Protein AF-K1SNC3-F1 (afdb_monomer_lite)

Foldseek 3Di:
DPDPCVVVVVVLVVLVVLLVVLVVVVVVCPDDDPVVVVSLCCLPPPLLVVLVVLLVVLVVVVVVCVVVVPCPLPVLLVSLLVSCSSVVSSLLVLVVVLVPDVVSVVSNQVVLVSCPVSLVSNCVSLVVCCVVPNQALVSLLSVLSSVLSVVCSVCSNVVVSVCNNVSSVVSSVVNVCCCPPPVNPSHNNRVVGVVVVVVVVVVVVVVVVVVVD

Structure (mmCIF, N/CA/C/O backbone):
data_AF-K1SNC3-F1
#
_entry.id   AF-K1SNC3-F1
#
loop_
_atom_site.group_PDB
_atom_site.id
_atom_site.type_symbol
_atom_site.label_atom_id
_atom_site.label_alt_id
_atom_site.label_comp_id
_atom_site.label_asym_id
_atom_site.label_entity_id
_atom_site.label_seq_id
_atom_site.pdbx_PDB_ins_code
_atom_site.Cartn_x
_atom_site.Cartn_y
_atom_site.Cartn_z
_atom_site.occupancy
_atom_site.B_iso_or_equiv
_atom_site.auth_seq_id
_atom_site.auth_comp_id
_atom_site.auth_asym_id
_atom_site.auth_atom_id
_atom_site.pdbx_PDB_model_num
ATOM 1 N N . SER A 1 1 ? 31.098 -4.717 -4.958 1.00 42.50 1 SER A N 1
ATOM 2 C CA . SER A 1 1 ? 31.741 -4.591 -3.635 1.00 42.50 1 SER A CA 1
ATOM 3 C C . SER A 1 1 ? 31.045 -3.488 -2.848 1.00 42.50 1 SER A C 1
ATOM 5 O O . SER A 1 1 ? 31.212 -2.312 -3.155 1.00 42.50 1 SER A O 1
ATOM 7 N N . GLY A 1 2 ? 30.194 -3.884 -1.900 1.00 44.12 2 GLY A N 1
ATOM 8 C CA . GLY A 1 2 ? 29.799 -3.113 -0.712 1.00 44.12 2 GLY A CA 1
ATOM 9 C C . GLY A 1 2 ? 28.756 -1.990 -0.807 1.00 44.12 2 GLY A C 1
ATOM 10 O O . GLY A 1 2 ? 27.969 -1.868 0.123 1.00 44.12 2 GLY A O 1
ATOM 11 N N . LYS A 1 3 ? 28.739 -1.154 -1.854 1.00 42.31 3 LYS A N 1
ATOM 12 C CA . LYS A 1 3 ? 28.100 0.182 -1.754 1.00 42.31 3 LYS A CA 1
ATOM 13 C C . LYS A 1 3 ? 26.636 0.306 -2.205 1.00 42.31 3 LYS A C 1
ATOM 15 O O . LYS A 1 3 ? 25.991 1.277 -1.823 1.00 42.31 3 LYS A O 1
ATOM 20 N N . ASP A 1 4 ? 26.085 -0.658 -2.942 1.00 54.78 4 ASP A N 1
ATOM 21 C CA . ASP A 1 4 ? 24.744 -0.503 -3.544 1.00 54.78 4 ASP A CA 1
ATOM 22 C C . ASP A 1 4 ? 23.587 -1.047 -2.681 1.00 54.78 4 ASP A C 1
ATOM 24 O O . ASP A 1 4 ? 22.424 -0.720 -2.915 1.00 54.78 4 ASP A O 1
ATOM 28 N N . TYR A 1 5 ? 23.889 -1.827 -1.638 1.00 53.00 5 TYR A N 1
ATOM 29 C CA . TYR A 1 5 ? 22.881 -2.464 -0.771 1.00 53.00 5 TYR A CA 1
ATOM 30 C C . TYR A 1 5 ? 22.481 -1.594 0.424 1.00 53.00 5 TYR A C 1
ATOM 32 O O . TYR A 1 5 ? 21.455 -1.819 1.058 1.00 53.00 5 TYR A O 1
ATOM 40 N N . GLU A 1 6 ? 23.287 -0.588 0.746 1.00 56.28 6 GLU A N 1
ATOM 41 C CA . GLU A 1 6 ? 23.115 0.252 1.924 1.00 56.28 6 GLU A CA 1
ATOM 42 C C . GLU A 1 6 ? 21.793 1.049 1.940 1.00 56.28 6 GLU A C 1
ATOM 44 O O . GLU A 1 6 ? 21.110 1.030 2.967 1.00 56.28 6 GLU A O 1
ATOM 49 N N . PRO A 1 7 ? 21.336 1.680 0.838 1.00 54.88 7 PRO A N 1
ATOM 50 C CA . PRO A 1 7 ? 20.030 2.340 0.828 1.00 54.88 7 PRO A CA 1
ATOM 51 C C . PRO A 1 7 ? 18.861 1.347 0.887 1.00 54.88 7 PRO A C 1
ATOM 53 O O . PRO A 1 7 ? 17.841 1.646 1.507 1.00 54.88 7 PRO A O 1
ATOM 56 N N . VAL A 1 8 ? 19.007 0.159 0.290 1.00 52.34 8 VAL A N 1
ATOM 57 C CA . VAL A 1 8 ? 17.974 -0.890 0.311 1.00 52.34 8 VAL A CA 1
ATOM 58 C C . VAL A 1 8 ? 17.832 -1.475 1.714 1.00 52.34 8 VAL A C 1
ATOM 60 O O . VAL A 1 8 ? 16.723 -1.572 2.228 1.00 52.34 8 VAL A O 1
ATOM 63 N N . MET A 1 9 ? 18.950 -1.759 2.378 1.00 48.00 9 MET A N 1
ATOM 64 C CA . MET A 1 9 ? 18.999 -2.254 3.751 1.00 48.00 9 MET A CA 1
ATOM 65 C C . MET A 1 9 ? 18.464 -1.220 4.751 1.00 48.00 9 MET A C 1
ATOM 67 O O . MET A 1 9 ? 17.699 -1.565 5.648 1.00 48.00 9 MET A O 1
ATOM 71 N N . ARG A 1 10 ? 18.782 0.070 4.575 1.00 54.28 10 ARG A N 1
ATOM 72 C CA . ARG A 1 10 ? 18.215 1.159 5.394 1.00 54.28 10 ARG A CA 1
ATOM 73 C C . ARG A 1 10 ? 16.705 1.299 5.197 1.00 54.28 10 ARG A C 1
ATOM 75 O O . ARG A 1 10 ? 15.980 1.480 6.172 1.00 54.28 10 ARG A O 1
ATOM 82 N N . ALA A 1 11 ? 16.222 1.171 3.961 1.00 54.84 11 ALA A N 1
ATOM 83 C CA . ALA A 1 11 ? 14.791 1.162 3.670 1.00 54.84 11 ALA A CA 1
ATOM 84 C C . ALA A 1 11 ? 14.100 -0.066 4.280 1.00 54.84 11 ALA A C 1
ATOM 86 O O . ALA A 1 11 ? 13.023 0.069 4.848 1.00 54.84 11 ALA A O 1
ATOM 87 N N . GLN A 1 12 ? 14.734 -1.239 4.236 1.00 53.69 12 GLN A N 1
ATOM 88 C CA . GLN A 1 12 ? 14.230 -2.448 4.882 1.00 53.69 12 GLN A CA 1
ATOM 89 C C . GLN A 1 12 ? 14.158 -2.287 6.396 1.00 53.69 12 GLN A C 1
ATOM 91 O O . GLN A 1 12 ? 13.107 -2.544 6.959 1.00 53.69 12 GLN A O 1
ATOM 96 N N . ILE A 1 13 ? 15.209 -1.804 7.059 1.00 56.97 13 ILE A N 1
ATOM 97 C CA . ILE A 1 13 ? 15.199 -1.566 8.511 1.00 56.97 13 ILE A CA 1
ATOM 98 C C . ILE A 1 13 ? 14.108 -0.556 8.892 1.00 56.97 13 ILE A C 1
ATOM 100 O O . ILE A 1 13 ? 13.411 -0.757 9.883 1.00 56.97 13 ILE A O 1
ATOM 104 N N . ALA A 1 14 ? 13.901 0.489 8.085 1.00 58.59 14 ALA A N 1
ATOM 105 C CA . ALA A 1 14 ? 12.819 1.447 8.298 1.00 58.59 14 ALA A CA 1
ATOM 106 C C . ALA A 1 14 ? 11.430 0.812 8.105 1.00 58.59 14 ALA A C 1
ATOM 108 O O . ALA A 1 14 ? 10.546 1.030 8.926 1.00 58.59 14 ALA A O 1
ATOM 109 N N . ILE A 1 15 ? 11.243 -0.008 7.066 1.00 56.88 15 ILE A N 1
ATOM 110 C CA . ILE A 1 15 ? 9.993 -0.729 6.788 1.00 56.88 15 ILE A CA 1
ATOM 111 C C . ILE A 1 15 ? 9.714 -1.756 7.892 1.00 56.88 15 ILE A C 1
ATOM 113 O O . ILE A 1 15 ? 8.633 -1.744 8.468 1.00 56.88 15 ILE A O 1
ATOM 117 N N . PHE A 1 16 ? 10.689 -2.592 8.253 1.00 55.50 16 PHE A N 1
ATOM 118 C CA . PHE A 1 16 ? 10.584 -3.554 9.349 1.00 55.50 16 PHE A CA 1
ATOM 119 C C . PHE A 1 16 ? 10.321 -2.860 10.680 1.00 55.50 16 PHE A C 1
ATOM 121 O O . PHE A 1 16 ? 9.438 -3.302 11.399 1.00 55.50 16 PHE A O 1
ATOM 128 N N . GLY A 1 17 ? 11.008 -1.758 10.990 1.00 61.19 17 GLY A N 1
ATOM 129 C CA . GLY A 1 17 ? 10.741 -0.958 12.186 1.00 61.19 17 GLY A CA 1
ATOM 130 C C . GLY A 1 17 ? 9.316 -0.408 12.200 1.00 61.19 17 GLY A C 1
ATOM 131 O O . GLY A 1 17 ? 8.629 -0.486 13.215 1.00 61.19 17 GLY A O 1
ATOM 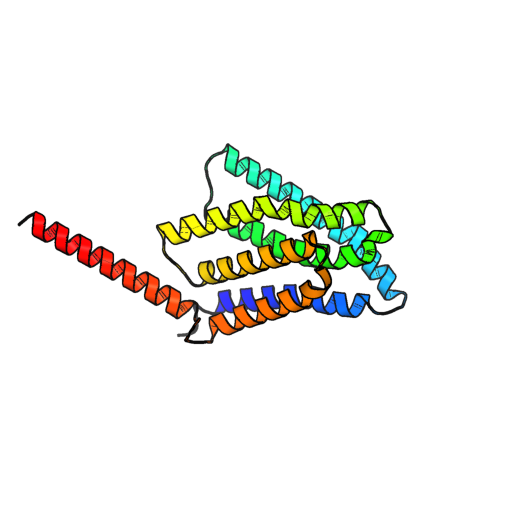132 N N . LEU A 1 18 ? 8.825 0.057 11.053 1.00 60.38 18 LEU A N 1
ATOM 133 C CA . LEU A 1 18 ? 7.476 0.595 10.920 1.00 60.38 18 LEU A CA 1
ATOM 134 C C . LEU A 1 18 ? 6.388 -0.491 10.847 1.00 60.38 18 LEU A C 1
ATOM 136 O O . LEU A 1 18 ? 5.241 -0.191 11.142 1.00 60.38 18 LEU A O 1
ATOM 140 N N . PHE A 1 19 ? 6.727 -1.750 10.545 1.00 55.25 19 PHE A N 1
ATOM 141 C CA . PHE A 1 19 ? 5.844 -2.923 10.671 1.00 55.25 19 PHE A CA 1
ATOM 142 C C . PHE A 1 19 ? 5.918 -3.606 12.045 1.00 55.25 19 PHE A C 1
ATOM 144 O O . PHE A 1 19 ? 4.920 -4.180 12.489 1.00 55.25 19 PHE A O 1
ATOM 151 N N . LEU A 1 20 ? 7.047 -3.497 12.753 1.00 59.09 20 LEU A N 1
ATOM 152 C CA . LEU A 1 20 ? 7.199 -3.983 14.124 1.00 59.09 20 LEU A CA 1
ATOM 153 C C . LEU A 1 20 ? 6.455 -3.091 15.109 1.00 59.09 20 LEU A C 1
ATOM 155 O O . LEU A 1 20 ? 5.769 -3.616 15.972 1.00 59.09 20 LEU A O 1
ATOM 159 N N . VAL A 1 21 ? 6.556 -1.767 14.969 1.00 64.06 21 VAL A N 1
ATOM 160 C CA . VAL A 1 21 ? 5.876 -0.796 15.845 1.00 64.06 21 VAL A CA 1
ATOM 161 C C . VAL A 1 21 ? 4.361 -1.056 15.953 1.00 64.06 21 VAL A C 1
ATOM 163 O O . VAL A 1 21 ? 3.840 -1.068 17.062 1.00 64.06 21 VAL A O 1
ATOM 166 N N . PRO A 1 22 ? 3.629 -1.340 14.864 1.00 57.34 22 PRO A N 1
ATOM 167 C CA . PRO A 1 22 ? 2.226 -1.715 14.920 1.00 57.34 22 PRO A CA 1
ATOM 168 C C . PRO A 1 22 ? 1.989 -3.047 15.611 1.00 57.34 22 PRO A C 1
ATOM 170 O O . PRO A 1 22 ? 1.065 -3.151 16.409 1.00 57.34 22 PRO A O 1
ATOM 173 N N . ALA A 1 23 ? 2.817 -4.053 15.325 1.00 58.31 23 ALA A N 1
ATOM 174 C CA . ALA A 1 23 ? 2.691 -5.378 15.919 1.00 58.31 23 ALA A CA 1
ATOM 175 C C . ALA A 1 23 ? 2.983 -5.357 17.432 1.00 58.31 23 ALA A C 1
ATOM 177 O O . ALA A 1 23 ? 2.271 -5.995 18.208 1.00 58.31 23 ALA A O 1
ATOM 178 N N . THR A 1 24 ? 3.981 -4.584 17.868 1.00 60.91 24 THR A N 1
ATOM 179 C CA . THR A 1 24 ? 4.316 -4.399 19.284 1.00 60.91 24 THR A CA 1
ATOM 180 C C . THR A 1 24 ? 3.272 -3.544 19.988 1.00 60.91 24 THR A C 1
ATOM 182 O O . THR A 1 24 ? 2.825 -3.916 21.069 1.00 60.91 24 THR A O 1
ATOM 185 N N . LEU A 1 25 ? 2.791 -2.464 19.370 1.00 59.62 25 LEU A N 1
ATOM 186 C CA . LEU A 1 25 ? 1.700 -1.666 19.932 1.00 59.62 25 LEU A CA 1
ATOM 187 C C . LEU A 1 25 ? 0.407 -2.480 20.053 1.00 59.62 25 LEU A C 1
ATOM 189 O O . LEU A 1 25 ? -0.221 -2.415 21.101 1.00 59.62 25 LEU A O 1
ATOM 193 N N . LEU A 1 26 ? 0.064 -3.321 19.070 1.00 59.84 26 LEU A N 1
ATOM 194 C CA . LEU A 1 26 ? -1.068 -4.260 19.154 1.00 59.84 26 LEU A CA 1
ATOM 195 C C . LEU A 1 26 ? -0.927 -5.268 20.304 1.00 59.84 26 LEU A C 1
ATOM 197 O O . LEU A 1 26 ? -1.922 -5.676 20.901 1.00 59.84 26 LEU A O 1
ATOM 201 N N . SER A 1 27 ? 0.301 -5.682 20.629 1.00 60.06 27 SER A N 1
ATOM 202 C CA . SER A 1 27 ? 0.547 -6.536 21.797 1.00 60.06 27 SER A CA 1
ATOM 203 C C . SER A 1 27 ? 0.354 -5.783 23.121 1.00 60.06 27 SER A C 1
ATOM 205 O O . SER A 1 27 ? -0.152 -6.359 24.080 1.00 60.06 27 SER A O 1
ATOM 207 N N . ILE A 1 28 ? 0.681 -4.485 23.154 1.00 59.00 28 ILE A N 1
ATOM 208 C CA . ILE A 1 28 ? 0.563 -3.618 24.336 1.00 59.00 28 ILE A CA 1
ATOM 209 C C . ILE A 1 28 ? -0.886 -3.163 24.553 1.00 59.00 28 ILE A C 1
ATOM 211 O O . ILE A 1 28 ? -1.337 -3.097 25.694 1.00 59.00 28 ILE A O 1
ATOM 215 N N . THR A 1 29 ? -1.659 -2.907 23.493 1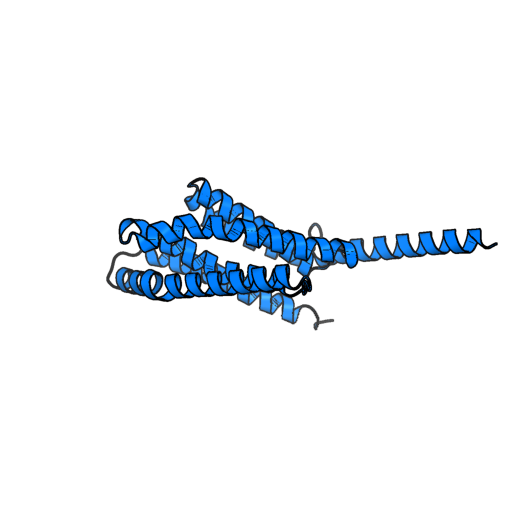.00 57.38 29 THR A N 1
ATOM 216 C CA . THR A 1 29 ? -3.082 -2.532 23.608 1.00 57.38 29 THR A CA 1
ATOM 217 C C . THR A 1 29 ? -3.948 -3.623 24.246 1.00 57.38 29 THR A C 1
ATOM 219 O O . THR A 1 29 ? -5.037 -3.320 24.720 1.00 57.38 29 THR A O 1
ATOM 222 N N . ASN A 1 30 ? -3.461 -4.868 24.314 1.00 57.91 30 ASN A N 1
ATOM 223 C CA . ASN A 1 30 ? -4.106 -5.982 25.021 1.00 57.91 30 ASN A CA 1
ATOM 224 C C . ASN A 1 30 ? -3.815 -6.019 26.537 1.00 57.91 30 ASN A C 1
ATOM 226 O O . ASN A 1 30 ? -4.177 -6.990 27.198 1.00 57.91 30 ASN A O 1
ATOM 230 N N . THR A 1 31 ? -3.159 -5.000 27.104 1.00 57.19 31 THR A N 1
ATOM 231 C CA . THR A 1 31 ? -2.913 -4.898 28.554 1.00 57.19 31 THR A CA 1
ATOM 232 C C . THR A 1 31 ? -3.963 -4.015 29.241 1.00 57.19 31 THR A C 1
ATOM 234 O O . THR A 1 31 ? -4.280 -2.919 28.777 1.00 57.19 31 THR A O 1
ATOM 237 N N . GLU A 1 32 ? -4.537 -4.493 30.349 1.00 51.94 32 GLU A N 1
ATOM 238 C CA . GLU A 1 32 ? -5.534 -3.753 31.136 1.00 51.94 32 GLU A CA 1
ATOM 239 C C . GLU A 1 32 ? -4.843 -2.736 32.070 1.00 51.94 32 GLU A C 1
ATOM 241 O O . GLU A 1 32 ? -3.955 -3.102 32.838 1.00 51.94 32 GLU A O 1
ATOM 246 N N . GLY A 1 33 ? -5.221 -1.447 32.013 1.00 63.66 33 GLY A N 1
ATOM 247 C CA . GLY A 1 33 ? -4.674 -0.401 32.896 1.00 63.66 33 GLY A CA 1
ATOM 248 C C . GLY A 1 33 ? -4.739 1.032 32.339 1.00 63.66 33 GLY A C 1
ATOM 249 O O . GLY A 1 33 ? -5.274 1.274 31.256 1.00 63.66 33 GLY A O 1
ATOM 250 N N . GLU A 1 34 ? -4.171 2.006 33.064 1.00 60.78 34 GLU A N 1
ATOM 251 C CA . GLU A 1 34 ? -4.121 3.432 32.664 1.00 60.78 34 GLU A CA 1
ATOM 252 C C . GLU A 1 34 ? -3.367 3.674 31.345 1.00 60.78 34 GLU A C 1
ATOM 254 O O . GLU A 1 34 ? -3.732 4.563 30.572 1.00 60.78 34 GLU A O 1
ATOM 259 N N . SER A 1 35 ? -2.372 2.835 31.041 1.00 62.16 35 SER A N 1
ATOM 260 C CA . SER A 1 35 ? -1.619 2.875 29.780 1.00 62.16 35 SER A CA 1
ATOM 261 C C . SER A 1 35 ? -2.524 2.691 28.552 1.00 62.16 35 SER A C 1
ATOM 263 O O . SER A 1 35 ? -2.352 3.379 27.545 1.00 62.16 35 SER A O 1
ATOM 265 N N . SER A 1 36 ? -3.559 1.850 28.661 1.00 71.94 36 SER A N 1
ATOM 266 C CA . SER A 1 36 ? -4.511 1.589 27.575 1.00 71.94 36 SER A CA 1
ATOM 267 C C . SER A 1 36 ? -5.331 2.834 27.209 1.00 71.94 36 SER A C 1
ATOM 269 O O . SER A 1 36 ? -5.500 3.136 26.027 1.00 71.94 36 SER A O 1
ATOM 271 N N . LYS A 1 37 ? -5.744 3.635 28.204 1.00 78.31 37 LYS A N 1
ATOM 272 C CA . LYS A 1 37 ? -6.473 4.897 27.971 1.00 78.31 37 LYS A CA 1
ATOM 273 C C . LYS A 1 37 ? -5.600 5.959 27.304 1.00 78.31 37 LYS A C 1
ATOM 275 O O . LYS A 1 37 ? -6.071 6.671 26.422 1.00 78.31 37 LYS A O 1
ATOM 280 N N . PHE A 1 38 ? -4.333 6.080 27.706 1.00 80.44 38 PHE A N 1
ATOM 281 C CA . PHE A 1 38 ? -3.409 7.022 27.067 1.00 80.44 38 PHE A CA 1
ATOM 282 C C . PHE A 1 38 ? -3.188 6.668 25.590 1.00 80.44 38 PHE A C 1
ATOM 284 O O . PHE A 1 38 ? -3.310 7.530 24.718 1.00 80.44 38 PHE A O 1
ATOM 291 N N . ILE A 1 39 ? -2.928 5.389 25.305 1.00 79.19 39 ILE A N 1
ATOM 292 C CA . ILE A 1 39 ? -2.734 4.883 23.941 1.00 79.19 39 ILE A CA 1
ATOM 293 C C . ILE A 1 39 ? -3.996 5.103 23.093 1.00 79.19 39 ILE A C 1
ATOM 295 O O . ILE A 1 39 ? -3.898 5.600 21.970 1.00 79.19 39 ILE A O 1
ATOM 299 N N . GLU A 1 40 ? -5.180 4.826 23.645 1.00 81.38 40 GLU A N 1
ATOM 300 C CA . GLU A 1 40 ? -6.466 5.089 22.991 1.00 81.38 40 GLU A CA 1
ATOM 301 C C . GLU A 1 40 ? -6.610 6.559 22.573 1.00 81.38 40 GLU A C 1
ATOM 303 O O . GLU A 1 40 ? -6.985 6.843 21.428 1.00 81.38 40 GLU A O 1
ATOM 308 N N . VAL A 1 41 ? -6.300 7.494 23.479 1.00 85.25 41 VAL A N 1
ATOM 309 C CA . VAL A 1 41 ? -6.412 8.934 23.212 1.00 85.25 41 VAL A CA 1
ATOM 310 C C . VAL A 1 41 ? -5.466 9.350 22.090 1.00 85.25 41 VAL A C 1
ATOM 312 O O . VAL A 1 41 ? -5.887 10.023 21.148 1.00 85.25 41 VAL A O 1
ATOM 315 N N . VAL A 1 42 ? -4.207 8.913 22.143 1.00 85.81 42 VAL A N 1
ATOM 316 C CA . VAL A 1 42 ? -3.214 9.220 21.103 1.00 85.81 42 VAL A CA 1
ATOM 317 C C . VAL A 1 42 ? -3.661 8.674 19.745 1.00 85.81 42 VAL A C 1
ATOM 319 O O . VAL A 1 42 ? -3.634 9.392 18.744 1.00 85.81 42 VAL A O 1
ATOM 322 N N . ILE A 1 43 ? -4.128 7.427 19.693 1.00 84.38 43 ILE A N 1
ATOM 323 C CA . ILE A 1 43 ? -4.571 6.801 18.444 1.00 84.38 43 ILE A CA 1
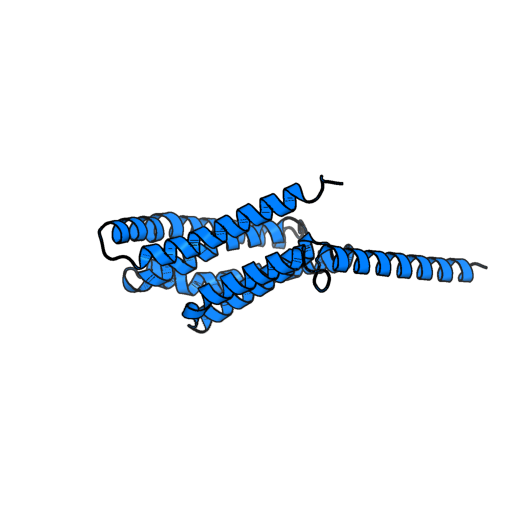ATOM 324 C C . ILE A 1 43 ? -5.793 7.529 17.872 1.00 84.38 43 ILE A C 1
ATOM 326 O O . ILE A 1 43 ? -5.792 7.908 16.699 1.00 84.38 43 ILE A O 1
ATOM 330 N N . SER A 1 44 ? -6.822 7.753 18.690 1.00 85.56 44 SER A N 1
ATOM 331 C CA . SER A 1 44 ? -8.124 8.242 18.223 1.00 85.56 44 SER A CA 1
ATOM 332 C C . SER A 1 44 ? -8.145 9.745 17.944 1.00 85.56 44 SER A C 1
ATOM 334 O O . SER A 1 44 ? -8.829 10.177 17.016 1.00 85.56 44 SER A O 1
ATOM 336 N N . PHE A 1 45 ? -7.402 10.543 18.718 1.00 87.56 45 PHE A N 1
ATOM 337 C CA . PHE A 1 45 ? -7.445 12.009 18.639 1.00 87.56 45 PHE A CA 1
ATOM 338 C C . PHE A 1 45 ? -6.209 12.645 18.005 1.00 87.56 45 PHE A C 1
ATOM 340 O O . PHE A 1 45 ? -6.276 13.813 17.630 1.00 87.56 45 PHE A O 1
ATOM 347 N N . VAL A 1 46 ? -5.104 11.911 17.842 1.00 89.00 46 VAL A N 1
ATOM 348 C CA . VAL A 1 46 ? -3.889 12.439 17.199 1.00 89.00 46 VAL A CA 1
ATOM 349 C C . VAL A 1 46 ? -3.602 11.700 15.898 1.00 89.00 46 VAL A C 1
ATOM 351 O O . VAL A 1 46 ? -3.623 12.306 14.826 1.00 89.00 46 VAL A O 1
ATOM 354 N N . LEU A 1 47 ? -3.376 10.386 15.960 1.00 89.12 47 LEU A N 1
ATOM 355 C CA . LEU A 1 47 ? -2.925 9.621 14.793 1.00 89.12 47 LEU A CA 1
ATOM 356 C C . LEU A 1 47 ? -4.006 9.492 13.719 1.00 89.12 47 LEU A C 1
ATOM 358 O O . LEU A 1 47 ? -3.720 9.677 12.535 1.00 89.12 47 LEU A O 1
ATOM 362 N N . LEU A 1 48 ? -5.245 9.198 14.118 1.00 89.81 48 LEU A N 1
ATOM 363 C CA . LEU A 1 48 ? -6.376 9.066 13.203 1.00 89.81 48 LEU A CA 1
ATOM 364 C C . LEU A 1 48 ? -6.623 10.360 12.401 1.00 89.81 48 LEU A C 1
ATOM 366 O O . LEU A 1 48 ? -6.571 10.288 11.169 1.00 89.81 48 LEU A O 1
ATOM 370 N N . PRO A 1 49 ? -6.848 11.542 13.016 1.00 91.25 49 PRO A N 1
ATOM 371 C CA . PRO A 1 49 ? -7.096 12.764 12.251 1.00 91.25 49 PRO A CA 1
ATOM 372 C C . PRO A 1 49 ? -5.895 13.181 11.396 1.00 91.25 49 PRO A C 1
ATOM 374 O O . PRO A 1 49 ? -6.092 13.621 10.263 1.00 91.25 49 PRO A O 1
ATOM 377 N N . LEU A 1 50 ? -4.660 12.978 11.873 1.00 92.31 50 LEU A N 1
ATOM 378 C CA . LEU A 1 50 ? -3.455 13.241 11.081 1.00 92.31 50 LEU A CA 1
ATOM 379 C C . LEU A 1 50 ? -3.405 12.357 9.825 1.00 92.3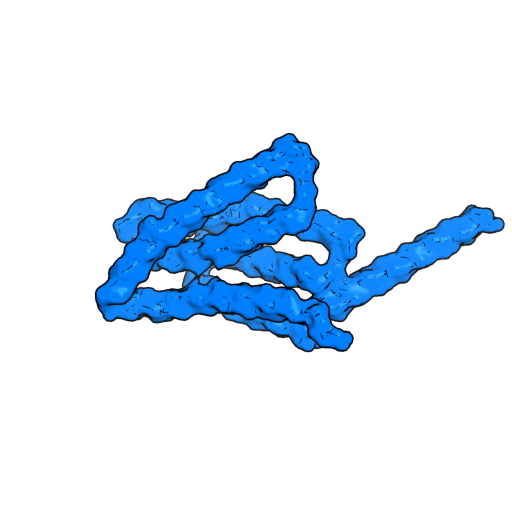1 50 LEU A C 1
ATOM 381 O O . LEU A 1 50 ? -3.141 12.839 8.724 1.00 92.31 50 LEU A O 1
ATOM 385 N N . THR A 1 51 ? -3.718 11.069 9.978 1.00 92.50 51 THR A N 1
ATOM 386 C CA . THR A 1 51 ? -3.765 10.103 8.872 1.00 92.50 51 THR A CA 1
ATOM 387 C C . THR A 1 51 ? -4.887 10.433 7.889 1.00 92.50 51 THR A C 1
ATOM 389 O O . THR A 1 51 ? -4.686 10.371 6.673 1.00 92.50 51 THR A O 1
ATOM 392 N N . ALA A 1 52 ? -6.063 10.823 8.389 1.00 94.12 52 ALA A N 1
ATOM 393 C CA . ALA A 1 52 ? -7.177 11.269 7.556 1.00 94.12 52 ALA A CA 1
ATOM 394 C C . ALA A 1 52 ? -6.782 12.496 6.719 1.00 94.12 52 ALA A C 1
ATOM 396 O O . ALA A 1 52 ? -6.978 12.503 5.504 1.00 94.12 52 ALA A O 1
ATOM 397 N N . LEU A 1 53 ? -6.156 13.496 7.347 1.00 96.25 53 LEU A N 1
ATOM 398 C CA . LEU A 1 53 ? -5.685 14.701 6.670 1.00 96.25 53 LEU A CA 1
ATOM 399 C C . LEU A 1 53 ? -4.619 14.382 5.612 1.00 96.25 53 LEU A C 1
ATOM 401 O O . LEU A 1 53 ? -4.727 14.848 4.479 1.00 96.25 53 LEU A O 1
ATOM 405 N N . ALA A 1 54 ? -3.632 13.544 5.942 1.00 94.69 54 ALA A N 1
ATOM 406 C CA . ALA A 1 54 ? -2.609 13.100 4.994 1.00 94.69 54 ALA A CA 1
ATOM 407 C C . ALA A 1 54 ? -3.226 12.386 3.779 1.00 94.69 54 ALA A C 1
ATOM 409 O O . ALA A 1 54 ? -2.842 12.650 2.637 1.00 94.69 54 ALA A O 1
ATOM 410 N N . THR A 1 55 ? -4.233 11.540 4.014 1.00 95.38 55 THR A N 1
ATOM 411 C CA . THR A 1 55 ? -4.975 10.848 2.952 1.00 95.38 55 THR A CA 1
ATOM 412 C C . THR A 1 55 ? -5.688 11.849 2.041 1.00 95.38 55 THR A C 1
ATOM 414 O O . THR A 1 55 ? -5.553 11.767 0.821 1.00 95.38 55 THR A O 1
ATOM 417 N N . ILE A 1 56 ? -6.381 12.842 2.610 1.00 96.38 56 ILE A N 1
ATOM 418 C CA . ILE A 1 56 ? -7.066 13.901 1.848 1.00 96.38 56 ILE A CA 1
ATOM 419 C C . ILE A 1 56 ? -6.074 14.691 0.984 1.00 96.38 56 ILE A C 1
ATOM 421 O O . ILE A 1 56 ? -6.316 14.885 -0.208 1.00 96.38 56 ILE A O 1
ATOM 425 N N . ILE A 1 57 ? -4.941 15.111 1.553 1.00 95.69 57 ILE A N 1
ATOM 426 C CA . ILE A 1 57 ? -3.899 15.856 0.828 1.00 95.69 57 ILE A CA 1
ATOM 427 C C . ILE A 1 57 ? -3.384 15.043 -0.364 1.00 95.69 57 ILE A C 1
ATOM 429 O O . ILE A 1 57 ? -3.239 15.574 -1.468 1.00 95.69 57 ILE A O 1
ATOM 433 N N . ILE A 1 58 ? -3.141 13.746 -0.169 1.00 94.12 58 ILE A N 1
ATOM 434 C CA . ILE A 1 58 ? -2.658 12.870 -1.238 1.00 94.12 58 ILE A CA 1
ATOM 435 C C . ILE A 1 58 ? -3.713 12.685 -2.321 1.00 94.12 58 ILE A C 1
ATOM 437 O O . ILE A 1 58 ? -3.372 12.732 -3.500 1.00 94.12 58 ILE A O 1
ATOM 441 N N . TYR A 1 59 ? -4.988 12.570 -1.961 1.00 94.56 59 TYR A N 1
ATOM 442 C CA . TYR A 1 59 ? -6.074 12.546 -2.937 1.00 94.56 59 TYR A CA 1
ATOM 443 C C . TYR A 1 59 ? -6.135 13.822 -3.781 1.00 94.56 59 TYR A C 1
ATOM 445 O O . TYR A 1 59 ? -6.214 13.737 -5.007 1.00 94.56 59 TYR A O 1
ATOM 453 N N . ILE A 1 60 ? -6.033 14.999 -3.156 1.00 94.12 60 ILE A N 1
ATOM 454 C CA . ILE A 1 60 ? -5.976 16.285 -3.870 1.00 94.12 60 ILE A CA 1
ATOM 455 C C . ILE A 1 60 ? -4.783 16.300 -4.836 1.00 94.12 60 ILE A C 1
ATOM 457 O O . ILE A 1 60 ? -4.916 16.688 -5.998 1.00 94.12 60 ILE A O 1
ATOM 461 N N . TYR A 1 61 ? -3.620 15.835 -4.380 1.00 90.19 61 TYR A N 1
ATOM 462 C CA . TYR A 1 61 ? -2.420 15.753 -5.205 1.00 90.19 61 TYR A CA 1
ATOM 463 C C . TYR A 1 61 ? -2.574 14.769 -6.382 1.00 90.19 61 TYR A C 1
ATOM 465 O O . TYR A 1 61 ? -2.178 15.094 -7.503 1.00 90.19 61 TYR A O 1
ATOM 473 N N . MET A 1 62 ? -3.201 13.607 -6.171 1.00 88.31 62 MET A N 1
ATOM 474 C CA . MET A 1 62 ? -3.484 12.633 -7.233 1.00 88.31 62 MET A CA 1
ATOM 475 C C . MET A 1 62 ? -4.444 13.200 -8.279 1.00 88.31 62 MET A C 1
ATOM 477 O O . MET A 1 62 ? -4.170 13.108 -9.475 1.00 88.31 62 MET A O 1
ATOM 481 N N . LEU A 1 63 ? -5.525 13.855 -7.850 1.00 89.06 63 LEU A N 1
ATOM 482 C CA . LEU A 1 63 ? -6.462 14.520 -8.758 1.00 89.06 63 LEU A CA 1
ATOM 483 C C . LEU A 1 63 ? -5.769 15.614 -9.578 1.00 89.06 63 LEU A C 1
ATOM 485 O O . LEU A 1 63 ? -5.978 15.701 -10.788 1.00 89.06 63 LEU A O 1
ATOM 489 N N . LYS A 1 64 ? -4.885 16.400 -8.951 1.00 87.31 64 LYS A N 1
ATOM 490 C CA . LYS A 1 64 ? -4.077 17.413 -9.642 1.00 87.31 64 LYS A CA 1
ATOM 491 C C . LYS A 1 64 ? -3.189 16.796 -10.728 1.00 87.31 64 LYS A C 1
ATOM 493 O O . LYS A 1 64 ? -3.121 17.340 -11.827 1.00 87.31 64 LYS A O 1
ATOM 498 N N . ILE A 1 65 ? -2.530 15.667 -10.455 1.00 82.69 65 ILE A N 1
ATOM 499 C CA . ILE A 1 65 ? -1.710 14.957 -11.453 1.00 82.69 65 ILE A CA 1
ATOM 500 C C . ILE A 1 65 ? -2.561 14.478 -12.631 1.00 82.69 65 ILE A C 1
ATOM 502 O O . ILE A 1 65 ? -2.172 14.664 -13.785 1.00 82.69 65 ILE A O 1
ATOM 506 N N . LEU A 1 66 ? -3.721 13.881 -12.351 1.00 81.69 66 LEU A N 1
ATOM 507 C CA . LEU A 1 66 ? -4.626 13.393 -13.392 1.00 81.69 66 LEU A CA 1
ATOM 508 C C . LEU A 1 66 ? -5.143 14.542 -14.271 1.00 81.69 66 LEU A C 1
ATOM 510 O O . LEU A 1 66 ? -5.180 14.404 -15.493 1.00 81.69 66 LEU A O 1
ATOM 514 N N . ALA A 1 67 ? -5.462 15.692 -13.671 1.00 83.88 67 ALA A N 1
ATOM 515 C CA . ALA A 1 67 ? -5.901 16.887 -14.390 1.00 83.88 67 ALA A CA 1
ATOM 516 C C . ALA A 1 67 ? -4.794 17.489 -15.274 1.00 83.88 67 ALA A C 1
ATOM 518 O O . ALA A 1 67 ? -5.047 17.855 -16.420 1.00 83.88 67 ALA A O 1
ATOM 519 N N . LEU A 1 68 ? -3.557 17.557 -14.770 1.00 81.31 68 LEU A N 1
ATOM 520 C CA . LEU A 1 68 ? -2.417 18.121 -15.501 1.00 81.31 68 LEU A CA 1
ATOM 521 C C . LEU A 1 68 ? -1.865 17.184 -16.587 1.00 81.31 68 LEU A C 1
ATOM 523 O O . LEU A 1 68 ? -1.038 17.617 -17.386 1.00 81.31 68 LEU A O 1
ATOM 527 N N . ARG A 1 69 ? -2.270 15.903 -16.604 1.00 72.38 69 ARG A N 1
ATOM 528 C CA . ARG A 1 69 ? -1.770 14.826 -17.491 1.00 72.38 69 ARG A CA 1
ATOM 529 C C . ARG A 1 69 ? -0.248 14.620 -17.480 1.00 72.38 69 ARG A C 1
ATOM 531 O O . ARG A 1 69 ? 0.273 13.783 -18.212 1.00 72.38 69 ARG A O 1
ATOM 538 N N . GLN A 1 70 ? 0.474 15.334 -16.625 1.00 67.44 70 GLN A N 1
ATOM 539 C CA . GLN A 1 70 ? 1.893 15.151 -16.375 1.00 67.44 70 GLN A CA 1
ATOM 540 C C . GLN A 1 70 ? 2.021 14.189 -15.205 1.00 67.44 70 GLN A C 1
ATOM 542 O O . GLN A 1 70 ? 1.974 14.593 -14.048 1.00 67.44 70 GLN A O 1
ATOM 547 N N . ILE A 1 71 ? 2.116 12.899 -15.513 1.00 64.12 71 ILE A N 1
ATOM 548 C CA . ILE A 1 71 ? 2.255 11.831 -14.524 1.00 64.12 71 ILE A CA 1
ATOM 549 C C . ILE A 1 71 ? 3.747 11.708 -14.169 1.00 64.12 71 ILE A C 1
ATOM 551 O O . ILE A 1 71 ? 4.498 11.129 -14.958 1.00 64.12 71 ILE A O 1
ATOM 555 N N . PRO A 1 72 ? 4.228 12.206 -13.007 1.00 64.88 72 PRO A N 1
ATOM 556 C CA . PRO A 1 72 ? 5.593 11.945 -12.562 1.00 64.88 72 PRO A CA 1
ATOM 557 C C . PRO A 1 72 ? 5.708 10.466 -12.172 1.00 64.88 72 PRO A C 1
ATOM 559 O O . PRO A 1 72 ? 5.490 10.078 -11.024 1.00 64.88 72 PRO A O 1
ATOM 562 N N . GLN A 1 73 ? 6.046 9.622 -13.148 1.00 61.12 73 GLN A N 1
ATOM 563 C CA . GLN A 1 73 ? 5.900 8.164 -13.074 1.00 61.12 73 GLN A CA 1
ATOM 564 C C . GLN A 1 73 ? 6.628 7.481 -11.896 1.00 61.12 73 GLN A C 1
ATOM 566 O O . GLN A 1 73 ? 6.272 6.362 -11.552 1.00 61.12 73 GLN A O 1
ATOM 571 N N . ASN A 1 74 ? 7.644 8.100 -11.273 1.00 63.69 74 ASN A N 1
ATOM 572 C CA . ASN A 1 74 ? 8.347 7.516 -10.111 1.00 63.69 74 ASN A CA 1
ATOM 573 C C . ASN A 1 74 ? 7.838 8.006 -8.749 1.00 63.69 74 ASN A C 1
ATOM 575 O O . ASN A 1 74 ? 8.126 7.379 -7.731 1.00 63.69 74 ASN A O 1
ATOM 579 N N . SER A 1 75 ? 7.135 9.136 -8.696 1.00 74.94 75 SER A N 1
ATOM 580 C CA . SER A 1 75 ? 6.735 9.738 -7.420 1.00 74.94 75 SER A CA 1
ATOM 581 C C . SER A 1 75 ? 5.397 9.201 -6.927 1.00 74.94 75 SER A C 1
ATOM 583 O O . SER A 1 75 ? 5.230 9.066 -5.722 1.00 74.94 75 SER A O 1
ATOM 585 N N . ILE A 1 76 ? 4.494 8.820 -7.837 1.00 86.81 76 ILE A N 1
ATOM 586 C CA . ILE A 1 76 ? 3.150 8.330 -7.494 1.00 86.81 76 ILE A CA 1
ATOM 587 C C . ILE A 1 76 ? 3.227 7.085 -6.617 1.00 86.81 76 ILE A C 1
ATOM 589 O O . ILE A 1 76 ? 2.723 7.108 -5.497 1.00 86.81 76 ILE A O 1
ATOM 593 N N . TYR A 1 77 ? 3.929 6.042 -7.080 1.00 87.56 77 TYR A N 1
ATOM 594 C CA . TYR A 1 77 ? 4.103 4.823 -6.292 1.00 87.56 77 TYR A CA 1
ATOM 595 C C . TYR A 1 77 ? 4.654 5.116 -4.888 1.00 87.56 77 TYR A C 1
ATOM 597 O O . TYR A 1 77 ? 4.079 4.671 -3.901 1.00 87.56 77 TYR A O 1
ATOM 605 N N . ARG A 1 78 ? 5.734 5.904 -4.788 1.00 85.38 78 ARG A N 1
ATOM 606 C CA . ARG A 1 78 ? 6.395 6.193 -3.504 1.00 85.38 78 ARG A CA 1
ATOM 607 C C . ARG A 1 78 ? 5.508 6.971 -2.537 1.00 85.38 78 ARG A C 1
ATOM 609 O O . ARG A 1 78 ? 5.526 6.680 -1.349 1.00 85.38 78 ARG A O 1
ATOM 616 N N . ILE A 1 79 ? 4.757 7.952 -3.035 1.00 89.25 79 ILE A N 1
ATOM 617 C CA . ILE A 1 79 ? 3.872 8.784 -2.210 1.00 89.25 79 ILE A CA 1
ATOM 618 C C . ILE A 1 79 ? 2.738 7.936 -1.637 1.00 89.25 79 ILE A C 1
ATOM 620 O O . ILE A 1 79 ? 2.465 8.007 -0.442 1.00 89.25 79 ILE A O 1
ATOM 624 N N . ILE A 1 80 ? 2.111 7.106 -2.471 1.00 92.25 80 ILE A N 1
ATOM 625 C CA . ILE A 1 80 ? 0.997 6.263 -2.035 1.00 92.25 80 ILE A CA 1
ATOM 626 C C . ILE A 1 80 ? 1.490 5.144 -1.111 1.00 92.25 80 ILE A C 1
ATOM 628 O O . ILE A 1 80 ? 0.905 4.942 -0.052 1.00 92.25 80 ILE A O 1
ATOM 632 N N . ALA A 1 81 ? 2.603 4.485 -1.451 1.00 90.56 81 ALA A N 1
ATOM 633 C CA . ALA A 1 81 ? 3.188 3.453 -0.597 1.00 90.56 81 ALA A CA 1
ATOM 634 C C . ALA A 1 81 ? 3.582 4.031 0.771 1.00 90.56 81 ALA A C 1
ATOM 636 O O . ALA A 1 81 ? 3.299 3.433 1.803 1.00 90.56 81 ALA A O 1
ATOM 637 N N . GLY A 1 82 ? 4.174 5.231 0.798 1.00 88.12 82 GLY A N 1
ATOM 638 C CA . GLY A 1 82 ? 4.499 5.936 2.040 1.00 88.12 82 GLY A CA 1
ATOM 639 C C . GLY A 1 82 ? 3.263 6.279 2.877 1.00 88.12 82 GLY A C 1
ATOM 640 O O . GLY A 1 82 ? 3.287 6.124 4.097 1.00 88.12 82 GLY A O 1
ATOM 641 N N . LEU A 1 83 ? 2.162 6.683 2.235 1.00 92.00 83 LEU A N 1
ATOM 642 C CA . LEU A 1 83 ? 0.887 6.866 2.928 1.00 92.00 83 LEU A CA 1
ATOM 643 C C . LEU A 1 83 ? 0.383 5.555 3.523 1.00 92.00 83 LEU A C 1
ATOM 645 O O . LEU A 1 83 ? -0.032 5.556 4.677 1.00 92.00 83 LEU A O 1
ATOM 649 N N . PHE A 1 84 ? 0.426 4.451 2.774 1.00 92.31 84 PHE A N 1
ATOM 650 C CA . PHE A 1 84 ? -0.021 3.152 3.274 1.00 92.31 84 PHE A CA 1
ATOM 651 C C . PHE A 1 84 ? 0.803 2.705 4.482 1.00 92.31 84 PHE A C 1
ATOM 653 O O . PHE A 1 84 ? 0.233 2.303 5.491 1.00 92.31 84 PHE A O 1
ATOM 660 N N . VAL A 1 85 ? 2.128 2.849 4.412 1.00 86.75 85 VAL A N 1
ATOM 661 C CA . VAL A 1 85 ? 3.065 2.572 5.510 1.00 86.75 85 VAL A CA 1
ATOM 662 C C . VAL A 1 85 ? 2.612 3.266 6.800 1.00 86.75 85 VAL A C 1
ATOM 664 O O . VAL A 1 85 ? 2.521 2.612 7.830 1.00 86.75 85 VAL A O 1
ATOM 667 N N . VAL A 1 86 ? 2.236 4.548 6.753 1.00 85.81 86 VAL A N 1
ATOM 668 C CA . VAL A 1 86 ? 1.762 5.292 7.939 1.00 85.81 86 VAL A CA 1
ATOM 669 C C . VAL A 1 86 ? 0.316 4.953 8.313 1.00 85.81 86 VAL A C 1
ATOM 671 O O . VAL A 1 86 ? -0.006 4.788 9.490 1.00 85.81 86 VAL A O 1
ATOM 674 N N . ALA A 1 87 ? -0.573 4.855 7.328 1.00 90.94 87 ALA A N 1
ATOM 675 C CA . ALA A 1 87 ? -2.004 4.718 7.557 1.00 90.94 87 ALA A CA 1
ATOM 676 C C . ALA A 1 87 ? -2.404 3.317 8.015 1.00 90.94 87 ALA A C 1
ATOM 678 O O . ALA A 1 87 ? -3.314 3.187 8.830 1.00 90.94 87 ALA A O 1
ATOM 679 N N . PHE A 1 88 ? -1.738 2.276 7.513 1.00 89.50 88 PHE A N 1
ATOM 680 C CA . PHE A 1 88 ? -2.051 0.886 7.825 1.00 89.50 88 PHE A CA 1
ATOM 681 C C . PHE A 1 88 ? -1.971 0.590 9.334 1.00 89.50 88 PHE A C 1
ATOM 683 O O . PHE A 1 88 ? -2.970 0.129 9.884 1.00 89.50 88 PHE A O 1
ATOM 690 N N . PRO A 1 89 ? -0.880 0.927 10.048 1.00 84.94 89 PRO A N 1
ATOM 691 C CA . PRO A 1 89 ? -0.803 0.816 11.503 1.00 84.94 89 PRO A CA 1
ATOM 692 C C . PRO A 1 89 ? -1.957 1.487 12.240 1.00 84.94 89 PRO A C 1
ATOM 694 O O . PRO A 1 89 ? -2.628 0.862 13.059 1.00 84.94 89 PRO A O 1
ATOM 697 N N . VAL A 1 90 ? -2.206 2.759 11.916 1.00 86.44 90 VAL A N 1
ATOM 698 C CA . VAL A 1 90 ? -3.235 3.576 12.565 1.00 86.44 90 VAL A CA 1
ATOM 699 C C . VAL A 1 90 ? -4.601 2.956 12.328 1.00 86.44 90 VAL A C 1
ATOM 701 O O . VAL A 1 90 ? -5.408 2.828 13.242 1.00 86.44 90 VAL A O 1
ATOM 704 N N . TRP A 1 91 ? -4.855 2.511 11.106 1.00 86.94 91 TRP A N 1
ATOM 705 C CA . TRP A 1 91 ? -6.086 1.852 10.720 1.00 86.94 91 TRP A CA 1
ATOM 706 C C . TRP A 1 91 ? -6.320 0.512 11.431 1.00 86.94 91 TRP A C 1
ATOM 708 O O . TRP A 1 91 ? -7.452 0.225 11.831 1.00 86.94 91 TRP A O 1
ATOM 718 N N . VAL A 1 92 ? -5.279 -0.304 11.607 1.00 84.06 92 VAL A N 1
ATOM 719 C CA . VAL A 1 92 ? -5.388 -1.568 12.344 1.00 84.06 92 VAL A CA 1
ATOM 720 C C . VAL A 1 92 ? -5.650 -1.302 13.826 1.00 84.06 92 VAL A C 1
ATOM 722 O O . VAL A 1 92 ? -6.568 -1.893 14.383 1.00 84.06 92 VAL A O 1
ATOM 725 N N . MET A 1 93 ? -4.925 -0.364 14.441 1.00 80.31 93 MET A N 1
ATOM 726 C CA . MET A 1 93 ? -5.092 -0.028 15.860 1.00 80.31 93 MET A CA 1
ATOM 727 C C . MET A 1 93 ? -6.438 0.629 16.172 1.00 80.31 93 MET A C 1
ATOM 729 O O . MET A 1 93 ? -7.106 0.263 17.132 1.00 80.31 93 MET A O 1
ATOM 733 N N . THR A 1 94 ? -6.865 1.594 15.353 1.00 82.19 94 THR A N 1
ATOM 734 C CA . THR A 1 94 ? -8.142 2.308 15.545 1.00 82.19 94 THR A CA 1
ATOM 735 C C . THR A 1 94 ? -9.343 1.367 15.525 1.00 82.19 94 THR A C 1
ATOM 737 O O . THR A 1 94 ? -10.342 1.639 16.186 1.00 82.19 94 THR A O 1
ATOM 740 N N . TYR A 1 95 ? -9.255 0.240 14.811 1.00 81.50 95 TYR A N 1
ATOM 741 C CA . TYR A 1 95 ? -10.347 -0.725 14.725 1.00 81.50 95 TYR A CA 1
ATOM 742 C C . TYR A 1 95 ? -10.714 -1.353 16.079 1.00 81.50 95 TYR A C 1
ATOM 744 O O . TYR A 1 95 ? -11.896 -1.623 16.307 1.00 81.50 95 TYR A O 1
ATOM 752 N N . GLU A 1 96 ? -9.749 -1.534 16.986 1.00 80.31 96 GLU A N 1
ATOM 753 C CA . GLU A 1 96 ? -10.001 -2.057 18.340 1.00 80.31 96 GLU A CA 1
ATOM 754 C C . GLU A 1 96 ? -10.907 -1.115 19.154 1.00 80.31 96 GLU A C 1
ATOM 756 O O . GLU A 1 96 ? -11.731 -1.548 19.957 1.00 80.31 96 GLU A O 1
ATOM 761 N N . TYR A 1 97 ? -10.858 0.186 18.859 1.00 80.50 97 TYR A N 1
ATOM 762 C CA . TYR A 1 97 ? -11.612 1.227 19.562 1.00 80.50 97 TYR A CA 1
ATOM 763 C C . TYR A 1 97 ? -12.917 1.630 18.853 1.00 80.50 97 TYR A C 1
ATOM 765 O O . TYR A 1 97 ? -13.587 2.585 19.254 1.00 80.50 97 TYR A O 1
ATOM 773 N N . LYS A 1 98 ? -13.338 0.896 17.812 1.00 78.50 98 LYS A N 1
ATOM 774 C CA . LYS A 1 98 ? -14.488 1.262 16.959 1.00 78.50 98 LYS A CA 1
ATOM 775 C C . LYS A 1 98 ? -15.816 1.452 17.701 1.00 78.50 98 LYS A C 1
ATOM 777 O O . LYS A 1 98 ? -16.670 2.183 17.221 1.00 78.50 98 LYS A O 1
ATOM 782 N N . GLN A 1 99 ? -16.018 0.790 18.843 1.00 77.94 99 GLN A N 1
ATOM 783 C CA . GLN A 1 99 ? -17.278 0.868 19.597 1.00 77.94 99 GLN A CA 1
ATOM 784 C C . GLN A 1 99 ? -17.386 2.128 20.470 1.00 77.94 99 GLN A C 1
ATOM 786 O O . GLN A 1 99 ? -18.446 2.397 21.027 1.00 77.94 99 GLN A O 1
ATOM 791 N N . LYS A 1 100 ? -16.301 2.898 20.616 1.00 75.00 100 LYS A N 1
ATOM 792 C CA . LYS A 1 100 ? -16.237 4.051 21.525 1.00 75.00 100 LYS A CA 1
ATOM 793 C C . LYS A 1 100 ? -16.655 5.361 20.862 1.00 75.00 100 LYS A C 1
ATOM 795 O O . LYS A 1 100 ? -17.180 6.242 21.534 1.00 75.00 100 LYS A O 1
ATOM 800 N N . ASN A 1 101 ? -16.423 5.505 19.555 1.00 80.75 101 ASN A N 1
ATOM 801 C CA . ASN A 1 101 ? -16.697 6.738 18.821 1.00 80.75 101 ASN A CA 1
ATOM 802 C C . ASN A 1 101 ? -17.115 6.443 17.372 1.00 80.75 101 ASN A C 1
ATOM 804 O O . ASN A 1 101 ? -16.417 5.743 16.637 1.00 80.75 101 ASN A O 1
ATOM 808 N N . LYS A 1 102 ? -18.219 7.061 16.935 1.00 85.44 102 LYS A N 1
ATOM 809 C CA . LYS A 1 102 ? -18.740 6.962 15.565 1.00 85.44 102 LYS A CA 1
ATOM 810 C C . LYS A 1 102 ? -17.715 7.389 14.510 1.00 85.44 102 LYS A C 1
ATOM 812 O O . LYS A 1 102 ? -17.675 6.810 13.430 1.00 85.44 102 LYS A O 1
ATOM 817 N N . PHE A 1 103 ? -16.864 8.370 14.809 1.00 85.25 103 PHE A N 1
ATOM 818 C CA . PHE A 1 103 ? -15.801 8.797 13.899 1.00 85.25 103 PHE A CA 1
ATOM 819 C C . PHE A 1 103 ? -14.760 7.695 13.666 1.00 85.25 103 PHE A C 1
ATOM 821 O O . PHE A 1 103 ? -14.390 7.436 12.523 1.00 85.25 103 PHE A O 1
ATOM 828 N N . VAL A 1 104 ? -14.353 6.999 14.732 1.00 85.62 104 VAL A N 1
ATOM 829 C CA . VAL A 1 104 ? -13.420 5.864 14.661 1.00 85.62 104 VAL A CA 1
ATOM 830 C C . VAL A 1 104 ? -14.041 4.724 13.858 1.00 85.62 104 VAL A C 1
ATOM 832 O O . VAL A 1 104 ? -13.412 4.195 12.946 1.00 85.62 104 VAL A O 1
ATOM 835 N N . GLU A 1 105 ? -15.310 4.404 14.121 1.00 88.12 105 GLU A N 1
ATOM 836 C CA . GLU A 1 105 ? -16.040 3.379 13.373 1.00 88.12 105 GLU A CA 1
ATOM 837 C C . GLU A 1 105 ? -16.084 3.675 11.865 1.00 88.12 105 GLU A C 1
ATOM 839 O O . GLU A 1 105 ? -15.796 2.804 11.038 1.00 88.12 105 GLU A O 1
ATOM 844 N N . VAL A 1 106 ? -16.436 4.913 11.506 1.00 90.31 106 VAL A N 1
ATOM 845 C CA . VAL A 1 106 ? -16.521 5.366 10.114 1.00 90.31 106 VAL A CA 1
ATOM 846 C C . VAL A 1 106 ? -15.146 5.318 9.453 1.00 90.31 106 VAL A C 1
ATOM 848 O O . VAL A 1 106 ? -15.012 4.744 8.371 1.00 90.31 106 VAL A O 1
ATOM 851 N N . PHE A 1 107 ? -14.114 5.846 10.111 1.00 89.56 107 PHE A N 1
ATOM 852 C CA . PHE A 1 107 ? -12.744 5.823 9.604 1.00 89.56 107 PHE A CA 1
ATOM 853 C C . PHE A 1 107 ? -12.267 4.394 9.327 1.00 89.56 107 PHE A C 1
ATOM 855 O O . PHE A 1 107 ? -11.787 4.106 8.229 1.00 89.56 107 PHE A O 1
ATOM 862 N N . SER A 1 108 ? -12.456 3.465 10.269 1.00 86.75 108 SER A N 1
ATOM 863 C CA . SER A 1 108 ? -11.981 2.089 10.108 1.00 86.75 108 SER A CA 1
ATOM 864 C C . SER A 1 108 ? -12.669 1.332 8.964 1.00 86.75 108 SER A C 1
ATOM 866 O O . SER A 1 108 ? -12.062 0.400 8.416 1.00 86.75 108 SER A O 1
ATOM 868 N N . LYS A 1 109 ? -13.900 1.719 8.595 1.00 88.50 109 LYS A N 1
ATOM 869 C CA . LYS A 1 109 ? -14.647 1.180 7.444 1.00 88.50 109 LYS A CA 1
ATOM 870 C C . LYS A 1 109 ? -14.261 1.850 6.122 1.00 88.50 109 LYS A C 1
ATOM 872 O O . LYS A 1 109 ? -14.111 1.151 5.125 1.00 88.50 109 LYS A O 1
ATOM 877 N N . ILE A 1 110 ? -14.091 3.173 6.108 1.00 92.12 110 ILE A N 1
ATOM 878 C CA . ILE A 1 110 ? -13.823 3.942 4.882 1.00 92.12 110 ILE A CA 1
ATOM 879 C C . ILE A 1 110 ? -12.371 3.803 4.433 1.00 92.12 110 ILE A C 1
ATOM 881 O O . ILE A 1 110 ? -12.126 3.630 3.242 1.00 92.12 110 ILE A O 1
ATOM 885 N N . MET A 1 111 ? -11.412 3.841 5.361 1.00 91.88 111 MET A N 1
ATOM 886 C CA . MET A 1 111 ? -9.984 3.816 5.035 1.00 91.88 111 MET A CA 1
ATOM 887 C C . MET A 1 111 ? -9.566 2.674 4.080 1.00 91.88 111 MET A C 1
ATOM 889 O O . MET A 1 111 ? -8.940 2.976 3.067 1.00 91.88 111 MET A O 1
ATOM 893 N N . PRO A 1 112 ? -9.950 1.392 4.283 1.00 92.62 112 PRO A N 1
ATOM 894 C CA . PRO A 1 112 ? -9.589 0.326 3.341 1.00 92.62 112 PRO A CA 1
ATOM 895 C C . PRO A 1 112 ? -10.137 0.561 1.934 1.00 92.62 112 PRO A C 1
ATOM 897 O O . PRO A 1 112 ? -9.472 0.251 0.952 1.00 92.62 112 PRO A O 1
ATOM 900 N N . ILE A 1 113 ? -11.346 1.117 1.834 1.00 94.81 113 ILE A N 1
ATOM 901 C CA . ILE A 1 113 ? -12.008 1.392 0.557 1.00 94.81 113 ILE A CA 1
ATOM 902 C C . ILE A 1 113 ? -11.324 2.573 -0.143 1.00 94.81 113 ILE A C 1
ATOM 904 O O . ILE A 1 113 ? -11.119 2.533 -1.354 1.00 94.81 113 ILE A O 1
ATOM 908 N N . ALA A 1 114 ? -10.907 3.592 0.614 1.00 94.94 114 ALA A N 1
ATOM 909 C CA . ALA A 1 114 ? -10.159 4.737 0.096 1.00 94.94 114 ALA A CA 1
ATOM 910 C C . ALA A 1 114 ? -8.802 4.329 -0.512 1.00 94.94 114 ALA A C 1
ATOM 912 O O . ALA A 1 114 ? -8.339 4.929 -1.476 1.00 94.94 114 ALA A O 1
ATOM 913 N N . PHE A 1 115 ? -8.166 3.263 -0.030 1.00 96.00 115 PHE A N 1
ATOM 914 C CA . PHE A 1 115 ? -6.923 2.799 -0.648 1.00 96.00 115 PHE A CA 1
ATOM 915 C C . PHE A 1 115 ? -7.111 2.087 -1.994 1.00 96.00 115 PHE A C 1
ATOM 917 O O . PHE A 1 115 ? -6.163 2.040 -2.771 1.00 96.00 115 PHE A O 1
ATOM 924 N N . ILE A 1 116 ? -8.305 1.589 -2.335 1.00 96.00 116 ILE A N 1
ATOM 925 C CA . ILE A 1 116 ? -8.545 0.862 -3.597 1.00 96.00 116 ILE A CA 1
ATOM 926 C C . ILE A 1 116 ? -8.145 1.680 -4.844 1.00 96.00 116 ILE A C 1
ATOM 928 O O . ILE A 1 116 ? -7.330 1.193 -5.633 1.00 96.00 116 ILE A O 1
ATOM 932 N N . PRO A 1 117 ? -8.652 2.912 -5.064 1.00 94.56 117 PRO A N 1
ATOM 933 C CA . PRO A 1 117 ? -8.241 3.708 -6.223 1.00 94.56 117 PRO A CA 1
ATOM 934 C C . PRO A 1 117 ? -6.761 4.113 -6.169 1.00 94.56 117 PRO A C 1
ATOM 936 O O . PRO A 1 117 ? -6.117 4.210 -7.214 1.00 94.56 117 PRO A O 1
ATOM 939 N N . LEU A 1 118 ? -6.200 4.312 -4.972 1.00 94.62 118 LEU A N 1
ATOM 940 C CA . LEU A 1 118 ? -4.784 4.636 -4.802 1.00 94.62 118 LEU A CA 1
ATOM 941 C C . LEU A 1 118 ? -3.881 3.461 -5.215 1.00 94.62 118 LEU A C 1
ATOM 943 O O . LEU A 1 118 ? -2.903 3.664 -5.935 1.00 94.62 118 LEU A O 1
ATOM 947 N N . ILE A 1 119 ? -4.261 2.229 -4.874 1.00 95.06 119 ILE A N 1
ATOM 948 C CA . ILE A 1 119 ? -3.576 1.016 -5.337 1.00 95.06 119 ILE A CA 1
ATOM 949 C C . ILE A 1 119 ? -3.664 0.883 -6.853 1.00 95.06 119 ILE A C 1
ATOM 951 O O . ILE A 1 119 ? -2.669 0.554 -7.497 1.00 95.06 119 ILE A O 1
ATOM 955 N N . GLY A 1 120 ? -4.813 1.206 -7.453 1.00 94.00 120 GLY A N 1
ATOM 956 C CA . GLY A 1 120 ? -4.938 1.261 -8.911 1.00 94.00 120 GLY A CA 1
ATOM 957 C C . GLY A 1 120 ? -3.880 2.170 -9.552 1.00 94.00 120 GLY A C 1
ATOM 958 O O . GLY A 1 120 ? -3.229 1.787 -10.527 1.00 94.00 120 GLY A O 1
ATOM 959 N N . LEU A 1 121 ? -3.633 3.341 -8.955 1.00 91.44 121 LEU A N 1
ATOM 960 C CA . LEU A 1 121 ? -2.585 4.265 -9.398 1.00 91.44 121 LEU A CA 1
ATOM 961 C C . LEU A 1 121 ? -1.167 3.729 -9.141 1.00 91.44 121 LEU A C 1
ATOM 963 O O . LEU A 1 121 ? -0.295 3.920 -9.992 1.00 91.44 121 LEU A O 1
ATOM 967 N N . GLN A 1 122 ? -0.917 3.041 -8.021 1.00 92.25 122 GLN A N 1
ATOM 968 C CA . GLN A 1 122 ? 0.369 2.379 -7.756 1.00 92.25 122 GLN A CA 1
ATOM 969 C C . GLN A 1 122 ? 0.672 1.296 -8.796 1.00 92.25 122 GLN A C 1
ATOM 971 O O . GLN A 1 122 ? 1.771 1.285 -9.354 1.00 92.25 122 GLN A O 1
ATOM 976 N N . VAL A 1 123 ? -0.304 0.432 -9.096 1.00 93.56 123 VAL A N 1
ATOM 977 C CA . VAL A 1 123 ? -0.190 -0.631 -10.105 1.00 93.56 123 VAL A CA 1
ATOM 978 C C . VAL A 1 123 ? 0.095 -0.033 -11.476 1.00 93.56 123 VAL A C 1
ATOM 980 O O . VAL A 1 123 ? 1.035 -0.463 -12.142 1.00 93.56 123 VAL A O 1
ATOM 983 N N . TYR A 1 124 ? -0.655 0.996 -11.881 1.00 91.44 124 TYR A N 1
ATOM 984 C CA . TYR A 1 124 ? -0.416 1.694 -13.144 1.00 91.44 124 TYR A CA 1
ATOM 985 C C . TYR A 1 124 ? 0.997 2.298 -13.205 1.00 91.44 124 TYR A C 1
ATOM 987 O O . TYR A 1 124 ? 1.731 2.093 -14.173 1.00 91.44 124 TYR A O 1
ATOM 995 N N . SER A 1 125 ? 1.405 3.004 -12.146 1.00 89.12 125 SER A N 1
ATOM 996 C CA . SER A 1 125 ? 2.705 3.675 -12.050 1.00 89.12 125 SER A CA 1
ATOM 997 C C . SER A 1 125 ? 3.875 2.690 -12.124 1.00 89.12 125 SER A C 1
ATOM 999 O O . SER A 1 125 ? 4.816 2.924 -12.883 1.00 89.12 125 SER A O 1
ATOM 1001 N N . ILE A 1 126 ? 3.829 1.581 -11.378 1.00 89.25 126 ILE A N 1
ATOM 1002 C CA . ILE A 1 126 ? 4.867 0.543 -11.432 1.00 89.25 126 ILE A CA 1
ATOM 1003 C C . ILE A 1 126 ? 4.819 -0.222 -12.756 1.00 89.25 126 ILE A C 1
ATOM 1005 O O . ILE A 1 126 ? 5.870 -0.458 -13.352 1.00 89.25 126 ILE A O 1
ATOM 1009 N N . GLY A 1 127 ? 3.628 -0.576 -13.239 1.00 91.12 127 GLY A N 1
ATOM 1010 C CA . GLY A 1 127 ? 3.439 -1.332 -14.475 1.00 91.12 127 GLY A CA 1
ATOM 1011 C C . GLY A 1 127 ? 4.014 -0.610 -15.691 1.00 91.12 127 GLY A C 1
ATOM 1012 O O . GLY A 1 127 ? 4.795 -1.201 -16.436 1.00 91.12 127 GLY A O 1
ATOM 1013 N N . ALA A 1 128 ? 3.733 0.691 -15.835 1.00 89.19 128 ALA A N 1
ATOM 1014 C CA . ALA A 1 128 ? 4.318 1.523 -16.888 1.00 89.19 128 ALA A CA 1
ATOM 1015 C C . ALA A 1 128 ? 5.856 1.481 -16.858 1.00 89.19 128 ALA A C 1
ATOM 1017 O O . ALA A 1 128 ? 6.510 1.305 -17.886 1.00 89.19 128 ALA A O 1
ATOM 1018 N N . ARG A 1 129 ? 6.451 1.542 -15.661 1.00 86.31 129 ARG A N 1
ATOM 1019 C CA . ARG A 1 129 ? 7.908 1.490 -15.493 1.00 86.31 129 ARG A CA 1
ATOM 1020 C C . ARG A 1 129 ? 8.508 0.127 -15.788 1.00 86.31 129 ARG A C 1
ATOM 1022 O O . ARG A 1 129 ? 9.618 0.081 -16.314 1.00 86.31 129 ARG A O 1
ATOM 1029 N N . ILE A 1 130 ? 7.816 -0.952 -15.440 1.00 89.00 130 ILE A N 1
ATOM 1030 C CA . ILE A 1 130 ? 8.241 -2.305 -15.800 1.00 89.00 130 ILE A CA 1
ATOM 1031 C C . ILE A 1 130 ? 8.186 -2.478 -17.323 1.00 89.00 130 ILE A C 1
ATOM 1033 O O . ILE A 1 130 ? 9.125 -3.023 -17.896 1.00 89.00 130 ILE A O 1
ATOM 1037 N N . GLY A 1 131 ? 7.154 -1.952 -17.989 1.00 87.69 131 GLY A N 1
ATOM 1038 C CA . GLY A 1 131 ? 7.047 -1.975 -19.451 1.00 87.69 131 GLY A CA 1
ATOM 1039 C C . GLY A 1 131 ? 8.175 -1.210 -20.153 1.00 87.69 131 GLY A C 1
ATOM 1040 O O . GLY A 1 131 ? 8.814 -1.741 -21.059 1.00 87.69 131 GLY A O 1
ATOM 1041 N N . GLU A 1 132 ? 8.470 0.013 -19.705 1.00 86.00 132 GLU A N 1
ATOM 1042 C CA . GLU A 1 132 ? 9.523 0.857 -20.292 1.00 86.00 132 GLU A CA 1
ATOM 1043 C C . GLU A 1 132 ? 10.937 0.345 -19.974 1.00 86.00 132 GLU A C 1
ATOM 1045 O O . GLU A 1 132 ? 11.793 0.210 -20.850 1.00 86.00 132 GLU A O 1
ATOM 1050 N N . ASN A 1 133 ? 11.197 0.056 -18.699 1.00 84.62 133 ASN A N 1
ATOM 1051 C CA . ASN A 1 133 ? 12.549 -0.076 -18.160 1.00 84.62 133 ASN A CA 1
ATOM 1052 C C . ASN A 1 133 ? 12.854 -1.483 -17.629 1.00 84.62 133 ASN A C 1
ATOM 1054 O O . ASN A 1 133 ? 13.952 -1.705 -17.123 1.00 84.62 133 ASN A O 1
ATOM 1058 N N . GLY A 1 134 ? 11.923 -2.429 -17.746 1.00 85.50 134 GLY A N 1
ATOM 1059 C CA . GLY A 1 134 ? 12.081 -3.786 -17.233 1.00 85.50 134 GLY A CA 1
ATOM 1060 C C . GLY A 1 134 ? 11.914 -3.885 -15.717 1.00 85.50 134 GLY A C 1
ATOM 1061 O O . GLY A 1 134 ? 11.631 -2.908 -15.012 1.00 85.50 134 GLY A O 1
ATOM 1062 N N . ILE A 1 135 ? 12.089 -5.095 -15.197 1.00 85.44 135 ILE A N 1
ATOM 1063 C CA . ILE A 1 135 ? 12.029 -5.360 -13.757 1.00 85.44 135 ILE A CA 1
ATOM 1064 C C . ILE A 1 135 ? 13.363 -4.955 -13.121 1.00 85.44 135 ILE A C 1
ATOM 1066 O O . ILE A 1 135 ? 14.425 -5.323 -13.609 1.00 85.44 135 ILE A O 1
ATOM 1070 N N . THR A 1 136 ? 13.293 -4.204 -12.021 1.00 84.69 136 THR A N 1
ATOM 1071 C CA . THR A 1 136 ? 14.435 -3.881 -11.149 1.00 84.69 136 THR A CA 1
ATOM 1072 C C . THR A 1 136 ? 14.129 -4.342 -9.725 1.00 84.69 136 THR A C 1
ATOM 1074 O O . THR A 1 136 ? 12.946 -4.504 -9.402 1.00 84.69 136 THR A O 1
ATOM 1077 N N . PRO A 1 137 ? 15.133 -4.480 -8.837 1.00 78.50 137 PRO A N 1
ATOM 1078 C CA . PRO A 1 137 ? 14.909 -4.953 -7.470 1.00 78.50 137 PRO A CA 1
ATOM 1079 C C . PRO A 1 137 ? 13.870 -4.113 -6.709 1.00 78.50 137 PRO A C 1
ATOM 1081 O O . PRO A 1 137 ? 12.954 -4.640 -6.084 1.00 78.50 137 PRO A O 1
ATOM 1084 N N . VAL A 1 138 ? 13.926 -2.786 -6.869 1.00 78.50 138 VAL A N 1
ATOM 1085 C CA . VAL A 1 138 ? 12.966 -1.848 -6.261 1.00 78.50 138 VAL A CA 1
ATOM 1086 C C . VAL A 1 138 ? 11.540 -2.050 -6.788 1.00 78.50 138 VAL A C 1
ATOM 1088 O O . VAL A 1 138 ? 10.586 -1.975 -6.018 1.00 78.50 138 VAL A O 1
ATOM 1091 N N . ARG A 1 139 ? 11.365 -2.312 -8.092 1.00 86.31 139 ARG A N 1
ATOM 1092 C CA . ARG A 1 139 ? 10.034 -2.554 -8.684 1.00 86.31 139 ARG A CA 1
ATOM 1093 C C . ARG A 1 139 ? 9.484 -3.913 -8.273 1.00 86.31 139 ARG A C 1
ATOM 1095 O O . ARG A 1 139 ? 8.293 -4.0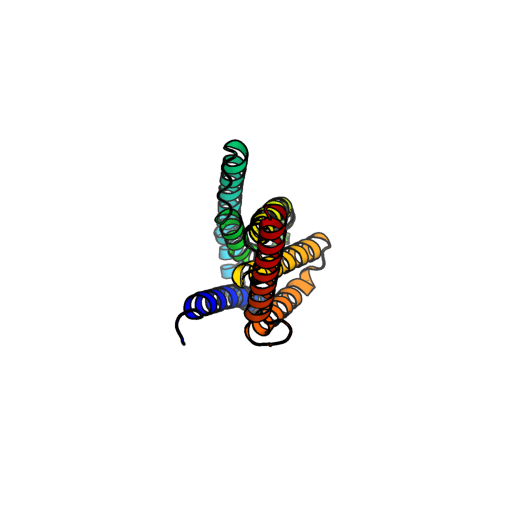12 -8.013 1.00 86.31 139 ARG A O 1
ATOM 1102 N N . TYR A 1 140 ? 10.345 -4.923 -8.178 1.00 84.06 140 TYR A N 1
ATOM 1103 C CA . TYR A 1 140 ? 9.984 -6.245 -7.676 1.00 84.06 140 TYR A CA 1
ATOM 1104 C C . TYR A 1 140 ? 9.454 -6.160 -6.236 1.00 84.06 140 TYR A C 1
ATOM 1106 O O . TYR A 1 140 ? 8.336 -6.592 -5.962 1.00 84.06 140 TYR A O 1
ATOM 1114 N N . MET A 1 141 ? 10.194 -5.478 -5.355 1.00 82.81 141 MET A N 1
ATOM 1115 C CA . MET A 1 141 ? 9.750 -5.186 -3.988 1.00 82.81 141 MET A CA 1
ATOM 1116 C C . MET A 1 141 ? 8.438 -4.406 -3.958 1.00 82.81 141 MET A C 1
ATOM 1118 O O . MET A 1 141 ? 7.550 -4.715 -3.168 1.00 82.81 141 MET A O 1
ATOM 1122 N N . GLY A 1 142 ? 8.281 -3.423 -4.847 1.00 86.81 142 GLY A N 1
ATOM 1123 C CA . GLY A 1 142 ? 7.044 -2.657 -4.917 1.00 86.81 142 GLY A CA 1
ATOM 1124 C C . GLY A 1 142 ? 5.830 -3.475 -5.349 1.00 86.81 142 GLY A C 1
ATOM 1125 O O . GLY A 1 142 ? 4.749 -3.278 -4.808 1.00 86.81 142 GLY A O 1
ATOM 1126 N N . VAL A 1 143 ? 6.001 -4.446 -6.249 1.00 91.44 143 VAL A N 1
ATOM 1127 C CA . VAL A 1 143 ? 4.932 -5.392 -6.605 1.00 91.44 143 VAL A CA 1
ATOM 1128 C C . VAL A 1 143 ? 4.557 -6.266 -5.408 1.00 91.44 143 VAL A C 1
ATOM 1130 O O . VAL A 1 143 ? 3.372 -6.419 -5.124 1.00 91.44 143 VAL A O 1
ATOM 1133 N N . MET A 1 144 ? 5.537 -6.795 -4.666 1.00 89.38 144 MET A N 1
ATOM 1134 C CA . MET A 1 144 ? 5.259 -7.564 -3.443 1.00 89.38 144 MET A CA 1
ATOM 1135 C C . MET A 1 144 ? 4.516 -6.724 -2.399 1.00 89.38 144 MET A C 1
ATOM 1137 O O . MET A 1 144 ? 3.596 -7.220 -1.749 1.00 89.38 144 MET A O 1
ATOM 1141 N N . PHE A 1 145 ? 4.892 -5.451 -2.258 1.00 88.50 145 PHE A N 1
ATOM 1142 C CA . PHE A 1 145 ? 4.235 -4.523 -1.345 1.00 88.50 145 PHE A CA 1
ATOM 1143 C C . PHE A 1 145 ? 2.781 -4.271 -1.747 1.00 88.50 145 PHE A C 1
ATOM 1145 O O . PHE A 1 145 ? 1.897 -4.423 -0.913 1.00 88.50 145 PHE A O 1
ATOM 1152 N N . ILE A 1 146 ? 2.514 -4.024 -3.033 1.00 94.75 146 ILE A N 1
ATOM 1153 C CA . ILE A 1 146 ? 1.149 -3.873 -3.559 1.00 94.75 146 ILE A CA 1
ATOM 1154 C C . ILE A 1 146 ? 0.305 -5.130 -3.313 1.00 94.75 146 ILE A C 1
ATOM 1156 O O . ILE A 1 146 ? -0.856 -5.036 -2.919 1.00 94.75 146 ILE A O 1
ATOM 1160 N N . ILE A 1 147 ? 0.870 -6.325 -3.513 1.00 95.44 147 ILE A N 1
ATOM 1161 C CA . ILE A 1 147 ? 0.162 -7.584 -3.228 1.00 95.44 147 ILE A CA 1
ATOM 1162 C C . ILE A 1 147 ? -0.222 -7.653 -1.745 1.00 95.44 147 ILE A C 1
ATOM 1164 O O . ILE A 1 147 ? -1.355 -8.009 -1.416 1.00 95.44 147 ILE A O 1
ATOM 1168 N N . PHE A 1 148 ? 0.692 -7.277 -0.850 1.00 93.62 148 PHE A N 1
ATOM 1169 C CA . PHE A 1 148 ? 0.401 -7.189 0.576 1.00 93.62 148 PHE A CA 1
ATOM 1170 C C . PHE A 1 148 ? -0.698 -6.155 0.888 1.00 93.62 148 PHE A C 1
ATOM 1172 O O . PHE A 1 148 ? -1.633 -6.486 1.619 1.00 93.62 148 PHE A O 1
ATOM 1179 N N . GLU A 1 149 ? -0.641 -4.950 0.307 1.00 94.94 149 GLU A N 1
ATOM 1180 C CA . GLU A 1 149 ? -1.670 -3.909 0.467 1.00 94.94 149 GLU A CA 1
ATOM 1181 C C . GLU A 1 149 ? -3.061 -4.439 0.069 1.00 94.94 149 GLU A C 1
ATOM 1183 O O . GLU A 1 149 ? -4.032 -4.289 0.817 1.00 94.94 149 GLU A O 1
ATOM 1188 N N . ILE A 1 150 ? -3.151 -5.134 -1.072 1.00 97.06 150 ILE A N 1
ATOM 1189 C CA . ILE A 1 150 ? -4.391 -5.753 -1.561 1.00 97.06 150 ILE A CA 1
ATOM 1190 C C . ILE A 1 150 ? -4.907 -6.796 -0.565 1.00 97.06 150 ILE A C 1
ATOM 1192 O O . ILE A 1 150 ? -6.083 -6.758 -0.197 1.00 97.06 150 ILE A O 1
ATOM 1196 N N . ILE A 1 151 ? -4.050 -7.709 -0.095 1.00 95.31 151 ILE A N 1
ATOM 1197 C CA . ILE A 1 151 ? -4.435 -8.735 0.887 1.00 95.31 151 ILE A CA 1
ATOM 1198 C C . ILE A 1 151 ? -4.950 -8.078 2.173 1.00 95.31 151 ILE A C 1
ATOM 1200 O O . ILE A 1 151 ? -6.005 -8.462 2.682 1.00 95.31 151 ILE A O 1
ATOM 1204 N N . ALA A 1 152 ? -4.250 -7.063 2.682 1.00 92.94 152 ALA A N 1
ATOM 1205 C CA . ALA A 1 152 ? -4.630 -6.338 3.889 1.00 92.94 152 ALA A CA 1
ATOM 1206 C C . ALA A 1 152 ? -6.007 -5.661 3.759 1.00 92.94 152 ALA A C 1
ATOM 1208 O O . ALA A 1 152 ? -6.839 -5.744 4.672 1.00 92.94 152 ALA A O 1
ATOM 1209 N N . ILE A 1 153 ? -6.283 -5.032 2.614 1.00 94.75 153 ILE A N 1
ATOM 1210 C CA . ILE A 1 153 ? -7.579 -4.409 2.323 1.00 94.75 153 ILE A CA 1
ATOM 1211 C C . ILE A 1 153 ? -8.678 -5.458 2.214 1.00 94.75 153 ILE A C 1
ATOM 1213 O O . ILE A 1 153 ? -9.707 -5.319 2.878 1.00 94.75 153 ILE A O 1
ATOM 1217 N N . VAL A 1 154 ? -8.457 -6.530 1.447 1.00 95.62 154 VAL A N 1
ATOM 1218 C CA . VAL A 1 154 ? -9.438 -7.611 1.276 1.00 95.62 154 VAL A CA 1
ATOM 1219 C C . VAL A 1 154 ? -9.804 -8.209 2.628 1.00 95.62 154 VAL A C 1
ATOM 1221 O O . VAL A 1 154 ? -10.984 -8.221 2.980 1.00 95.62 154 VAL A O 1
ATOM 1224 N N . LEU A 1 155 ? -8.811 -8.622 3.426 1.00 93.44 155 LEU A N 1
ATOM 1225 C CA . LEU A 1 155 ? -9.024 -9.175 4.769 1.00 93.44 155 LEU A CA 1
ATOM 1226 C C . LEU A 1 155 ? -9.844 -8.238 5.656 1.00 93.44 155 LEU A C 1
ATOM 1228 O O . LEU A 1 155 ? -10.635 -8.691 6.487 1.00 93.44 155 LEU A O 1
ATOM 1232 N N . SER A 1 156 ? -9.683 -6.935 5.475 1.00 91.44 156 SER A N 1
ATOM 1233 C CA . SER A 1 156 ? -10.376 -5.948 6.283 1.00 91.44 156 SER A CA 1
ATOM 1234 C C . SER A 1 156 ? -11.788 -5.623 5.826 1.00 91.44 156 SER A C 1
ATOM 1236 O O . SER A 1 156 ? -12.622 -5.327 6.681 1.00 91.44 156 SER A O 1
ATOM 1238 N N . ILE A 1 157 ? -12.063 -5.703 4.522 1.00 92.69 157 ILE A N 1
ATOM 1239 C CA . ILE A 1 157 ? -13.407 -5.556 3.946 1.00 92.69 157 ILE A CA 1
ATOM 1240 C C . ILE A 1 157 ? -14.253 -6.795 4.257 1.00 92.69 157 ILE A C 1
ATOM 1242 O O . ILE A 1 157 ? -15.406 -6.664 4.658 1.00 92.69 157 ILE A O 1
ATOM 1246 N N . VAL A 1 158 ? -13.678 -8.001 4.166 1.00 93.81 158 VAL A N 1
ATOM 1247 C CA . VAL A 1 158 ? -14.397 -9.258 4.458 1.00 93.81 158 VAL A CA 1
ATOM 1248 C C . VAL A 1 158 ? -14.495 -9.582 5.958 1.00 93.81 158 VAL A C 1
ATOM 1250 O O . VAL A 1 158 ? -14.833 -10.703 6.335 1.00 93.81 158 VAL A O 1
ATOM 1253 N N . ASN A 1 159 ? -14.179 -8.624 6.838 1.00 87.19 159 ASN A N 1
ATOM 1254 C CA . ASN A 1 159 ? -14.192 -8.775 8.300 1.00 87.19 159 ASN A CA 1
ATOM 1255 C C . ASN A 1 159 ? -13.317 -9.932 8.835 1.00 87.19 159 ASN A C 1
ATOM 1257 O O . ASN A 1 159 ? -13.569 -10.487 9.903 1.00 87.19 159 ASN A O 1
ATOM 1261 N N . LYS A 1 160 ? -12.240 -10.283 8.125 1.00 88.50 160 LYS A N 1
ATOM 1262 C CA . LYS A 1 160 ? -11.245 -11.304 8.504 1.00 88.50 160 LYS A CA 1
ATOM 1263 C C . LYS A 1 160 ? -9.971 -10.675 9.092 1.00 88.50 160 LYS A C 1
ATOM 1265 O O . LYS A 1 160 ? -8.882 -11.234 8.986 1.00 88.50 160 LYS A O 1
ATOM 1270 N N . ARG A 1 161 ? -10.111 -9.535 9.776 1.00 84.38 161 ARG A N 1
ATOM 1271 C CA . ARG A 1 161 ? -8.999 -8.731 10.323 1.00 84.38 161 ARG A CA 1
ATOM 1272 C C . ARG A 1 161 ? -8.079 -9.472 11.290 1.00 84.38 161 ARG A C 1
ATOM 1274 O O . ARG A 1 161 ? -6.901 -9.151 11.351 1.00 84.38 161 ARG A O 1
ATOM 1281 N N . LYS A 1 162 ? -8.575 -10.511 11.970 1.00 82.69 162 LYS A N 1
ATOM 1282 C CA . LYS A 1 162 ? -7.764 -11.371 12.851 1.00 82.69 162 LYS A CA 1
ATOM 1283 C C . LYS A 1 162 ? -6.548 -12.013 12.164 1.00 82.69 162 LYS A C 1
ATOM 1285 O O . LYS A 1 162 ? -5.625 -12.432 12.845 1.00 82.69 162 LYS A O 1
ATOM 1290 N N . TYR A 1 163 ? -6.540 -12.096 10.831 1.00 85.62 163 TYR A N 1
ATOM 1291 C CA . TYR A 1 163 ? -5.410 -12.623 10.060 1.00 85.62 163 TYR A CA 1
ATOM 1292 C C . TYR A 1 163 ? -4.424 -11.542 9.588 1.00 85.62 163 TYR A C 1
ATOM 1294 O O . TYR A 1 163 ? -3.427 -11.888 8.960 1.00 85.62 163 TYR A O 1
ATOM 1302 N N . LEU A 1 164 ? -4.659 -10.252 9.872 1.00 84.94 164 LEU A N 1
ATOM 1303 C CA . LEU A 1 164 ? -3.779 -9.161 9.429 1.00 84.94 164 LEU A CA 1
ATOM 1304 C C . LEU A 1 164 ? -2.373 -9.276 10.015 1.00 84.94 164 LEU A C 1
ATOM 1306 O O . LEU A 1 164 ? -1.407 -9.100 9.281 1.00 84.94 164 LEU A O 1
ATOM 1310 N N . THR A 1 165 ? -2.245 -9.642 11.292 1.00 79.25 165 THR A N 1
ATOM 1311 C CA . THR A 1 165 ? -0.936 -9.875 11.922 1.00 79.25 165 THR A CA 1
ATOM 1312 C C . THR A 1 165 ? -0.162 -10.970 11.190 1.00 79.25 165 THR A C 1
ATOM 1314 O O . THR A 1 165 ? 1.005 -10.787 10.854 1.00 79.25 165 THR A O 1
ATOM 1317 N N . ASN A 1 166 ? -0.825 -12.078 10.847 1.00 78.56 166 ASN A N 1
ATOM 1318 C CA . ASN A 1 166 ? -0.203 -13.163 10.086 1.00 78.56 166 ASN A CA 1
ATOM 1319 C C . ASN A 1 166 ? 0.170 -12.707 8.671 1.00 78.56 166 ASN A C 1
ATOM 1321 O O . ASN A 1 166 ? 1.253 -13.030 8.199 1.00 78.56 166 ASN A O 1
ATOM 1325 N N . ALA A 1 167 ? -0.695 -11.936 8.005 1.00 84.00 167 ALA A N 1
ATOM 1326 C CA . ALA A 1 167 ? -0.417 -11.396 6.676 1.00 84.00 167 ALA A CA 1
ATOM 1327 C C . ALA A 1 167 ? 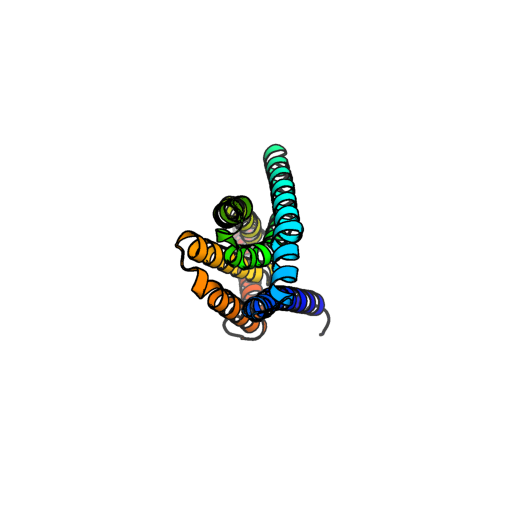0.812 -10.474 6.681 1.00 84.00 167 ALA A C 1
ATOM 1329 O O . ALA A 1 167 ? 1.651 -10.587 5.792 1.00 84.00 167 ALA A O 1
ATOM 1330 N N . VAL A 1 168 ? 0.952 -9.620 7.703 1.00 82.69 168 VAL A N 1
ATOM 1331 C CA . VAL A 1 168 ? 2.139 -8.775 7.912 1.00 82.69 168 VAL A CA 1
ATOM 1332 C C . VAL A 1 168 ? 3.387 -9.633 8.090 1.00 82.69 168 VAL A C 1
ATOM 1334 O O . VAL A 1 168 ? 4.366 -9.423 7.382 1.00 82.69 168 VAL A O 1
ATOM 1337 N N . LEU A 1 169 ? 3.356 -10.624 8.987 1.00 77.31 169 LEU A N 1
ATOM 1338 C CA . LEU A 1 169 ? 4.507 -11.494 9.254 1.00 77.31 169 LEU A CA 1
ATOM 1339 C C . LEU A 1 169 ? 4.924 -12.302 8.019 1.00 77.31 169 LEU A C 1
ATOM 1341 O O . LEU A 1 169 ? 6.112 -12.401 7.718 1.00 77.31 169 LEU A O 1
ATOM 1345 N N . VAL A 1 170 ? 3.957 -12.845 7.276 1.00 81.44 170 VAL A N 1
ATOM 1346 C CA . VAL A 1 170 ? 4.212 -13.585 6.034 1.00 81.44 170 VAL A CA 1
ATOM 1347 C C . VAL A 1 170 ? 4.793 -12.664 4.966 1.00 81.44 170 VAL A C 1
ATOM 1349 O O . VAL A 1 170 ? 5.795 -13.018 4.352 1.00 81.44 170 VAL A O 1
ATOM 1352 N N . ALA A 1 171 ? 4.221 -11.475 4.757 1.00 82.94 171 ALA A N 1
ATOM 1353 C CA . ALA A 1 171 ? 4.746 -10.512 3.790 1.00 82.94 171 ALA A CA 1
ATOM 1354 C C . ALA A 1 171 ? 6.175 -10.079 4.145 1.00 82.94 171 ALA A C 1
ATOM 1356 O O . ALA A 1 171 ? 7.054 -10.089 3.285 1.00 82.94 171 ALA A O 1
ATOM 1357 N N . ALA A 1 172 ? 6.421 -9.780 5.420 1.00 79.75 172 ALA A N 1
ATOM 1358 C CA . ALA A 1 172 ? 7.728 -9.418 5.949 1.00 79.75 172 ALA A CA 1
ATOM 1359 C C . ALA A 1 172 ? 8.762 -10.541 5.734 1.00 79.75 172 ALA A C 1
ATOM 1361 O O . ALA A 1 172 ? 9.860 -10.289 5.234 1.00 79.75 172 ALA A O 1
ATOM 1362 N N . GLY A 1 173 ? 8.389 -11.792 6.028 1.00 76.69 173 GLY A N 1
ATOM 1363 C CA . GLY A 1 173 ? 9.222 -12.969 5.783 1.00 76.69 173 GLY A CA 1
ATOM 1364 C C . GLY A 1 173 ? 9.515 -13.190 4.298 1.00 76.69 173 GLY A C 1
ATOM 1365 O O . GLY A 1 173 ? 10.670 -13.371 3.923 1.00 76.69 173 GLY A O 1
ATOM 1366 N N . LEU A 1 174 ? 8.501 -13.113 3.431 1.00 81.25 174 LEU A N 1
ATOM 1367 C CA . LEU A 1 174 ? 8.674 -13.264 1.982 1.00 81.25 174 LEU A CA 1
ATOM 1368 C C . LEU A 1 174 ? 9.577 -12.174 1.393 1.00 81.25 174 LEU A C 1
ATOM 1370 O O . LEU A 1 174 ? 10.451 -12.479 0.582 1.00 81.25 174 LEU A O 1
ATOM 1374 N N . MET A 1 175 ? 9.406 -10.919 1.814 1.00 81.25 175 MET A N 1
ATOM 1375 C CA . MET A 1 175 ? 10.269 -9.820 1.379 1.00 81.25 175 MET A CA 1
ATOM 1376 C C . MET A 1 175 ? 11.713 -10.018 1.857 1.00 81.25 175 MET A C 1
ATOM 1378 O O . MET A 1 175 ? 12.630 -9.847 1.058 1.00 81.25 175 MET A O 1
ATOM 1382 N N . ALA A 1 176 ? 11.937 -10.452 3.103 1.00 75.25 176 ALA A N 1
ATOM 1383 C CA . ALA A 1 176 ? 13.280 -10.787 3.590 1.00 75.25 176 ALA A CA 1
ATOM 1384 C C . ALA A 1 176 ? 13.921 -11.936 2.793 1.00 75.25 176 ALA A C 1
ATOM 1386 O O . ALA A 1 176 ? 15.082 -11.859 2.394 1.00 75.25 176 ALA A O 1
ATOM 1387 N N . ILE A 1 177 ? 13.158 -12.997 2.515 1.00 75.50 177 ILE A N 1
ATOM 1388 C CA . ILE A 1 177 ? 13.633 -14.136 1.721 1.00 75.50 177 ILE A CA 1
ATOM 1389 C C . ILE A 1 177 ? 14.004 -13.678 0.306 1.00 75.50 177 ILE A C 1
ATOM 1391 O O . ILE A 1 177 ? 15.032 -14.105 -0.213 1.00 75.50 177 ILE A O 1
ATOM 1395 N N . SER A 1 178 ? 13.231 -12.774 -0.300 1.00 75.00 178 SER A N 1
ATOM 1396 C CA . SER A 1 178 ? 13.477 -12.293 -1.666 1.00 75.00 178 SER A CA 1
ATOM 1397 C C . SER A 1 178 ? 14.779 -11.508 -1.864 1.00 75.00 178 SER A C 1
ATOM 1399 O O . SER A 1 178 ? 15.210 -11.325 -3.002 1.00 75.00 178 SER A O 1
ATOM 1401 N N . THR A 1 179 ? 15.442 -11.062 -0.791 1.00 71.00 179 THR A N 1
ATOM 1402 C CA . THR A 1 179 ? 16.759 -10.412 -0.900 1.00 71.00 179 THR A CA 1
ATOM 1403 C C . THR A 1 179 ? 17.937 -11.365 -0.799 1.00 71.00 179 THR A C 1
ATOM 1405 O O . THR A 1 179 ? 19.027 -11.015 -1.234 1.00 71.00 179 THR A O 1
ATOM 1408 N N . ILE A 1 180 ? 17.743 -12.546 -0.212 1.00 65.31 180 ILE A N 1
ATOM 1409 C CA . ILE A 1 180 ? 18.844 -13.458 0.139 1.00 65.31 180 ILE A CA 1
ATOM 1410 C C . ILE A 1 180 ? 18.739 -14.766 -0.647 1.00 65.31 180 ILE A C 1
ATOM 1412 O O . ILE A 1 180 ? 19.749 -15.318 -1.070 1.00 65.31 180 ILE A O 1
ATOM 1416 N N . SER A 1 181 ? 17.523 -15.270 -0.856 1.00 55.69 181 SER A N 1
ATOM 1417 C CA . SER A 1 181 ? 17.296 -16.556 -1.511 1.00 55.69 181 SER A CA 1
ATOM 1418 C C . SER A 1 181 ? 17.609 -16.471 -3.000 1.00 55.69 181 SER A C 1
ATOM 1420 O O . SER A 1 181 ? 17.019 -15.607 -3.641 1.00 55.69 181 SER A O 1
ATOM 1422 N N . PRO A 1 182 ? 18.433 -17.372 -3.566 1.00 58.22 182 PRO A N 1
ATOM 1423 C CA . PRO A 1 182 ? 18.769 -17.369 -4.992 1.00 58.22 182 PRO A CA 1
ATOM 1424 C C . PRO A 1 182 ? 17.541 -17.620 -5.884 1.00 58.22 182 PRO A C 1
ATOM 1426 O O . PRO A 1 182 ? 17.348 -16.975 -6.902 1.00 58.22 182 PRO A O 1
ATOM 1429 N N . VAL A 1 183 ? 16.605 -18.474 -5.454 1.00 60.91 183 VAL A N 1
ATOM 1430 C CA . VAL A 1 183 ? 15.452 -18.889 -6.283 1.00 60.91 183 VAL A CA 1
ATOM 1431 C C . VAL A 1 183 ? 14.464 -17.750 -6.562 1.00 60.91 183 VAL A C 1
ATOM 1433 O O . VAL A 1 183 ? 13.857 -17.688 -7.628 1.00 60.91 183 VAL A O 1
ATOM 1436 N N . VAL A 1 184 ? 14.277 -16.856 -5.593 1.00 70.19 184 VAL A N 1
ATOM 1437 C CA . VAL A 1 184 ? 13.347 -15.714 -5.673 1.00 70.19 184 VAL A CA 1
ATOM 1438 C C . VAL A 1 184 ? 14.087 -14.388 -5.524 1.00 70.19 184 VAL A C 1
ATOM 1440 O O . VAL A 1 184 ? 13.491 -13.384 -5.125 1.00 70.19 184 VAL A O 1
ATOM 1443 N N . ASN A 1 185 ? 15.395 -14.396 -5.803 1.00 79.44 185 ASN A N 1
ATOM 1444 C CA . ASN A 1 185 ? 16.252 -13.250 -5.568 1.00 79.44 185 ASN A CA 1
ATOM 1445 C C . ASN A 1 185 ? 15.841 -12.093 -6.480 1.00 79.44 185 ASN A C 1
ATOM 1447 O O . ASN A 1 185 ? 15.815 -12.222 -7.707 1.00 79.44 185 ASN A O 1
ATOM 1451 N N . MET A 1 186 ? 15.572 -10.933 -5.890 1.00 77.62 186 MET A N 1
ATOM 1452 C CA . MET A 1 186 ? 15.197 -9.742 -6.651 1.00 77.62 186 MET A CA 1
ATOM 1453 C C . MET A 1 186 ? 16.297 -9.275 -7.624 1.00 77.62 186 MET A C 1
ATOM 1455 O O . MET A 1 186 ? 15.983 -8.723 -8.682 1.00 77.62 186 MET A O 1
ATOM 1459 N N . GLU A 1 187 ? 17.575 -9.487 -7.292 1.00 78.94 187 GLU A N 1
ATOM 1460 C CA . GLU A 1 187 ? 18.708 -9.139 -8.151 1.00 78.94 187 GLU A CA 1
ATOM 1461 C C . GLU A 1 187 ? 18.837 -10.124 -9.309 1.00 78.94 187 GLU A C 1
ATOM 1463 O O . GLU A 1 187 ? 18.966 -9.688 -10.450 1.00 78.94 187 GLU A O 1
ATOM 1468 N N . GLU A 1 188 ? 18.720 -11.431 -9.060 1.00 79.31 188 GLU A N 1
ATOM 1469 C CA . GLU A 1 188 ? 18.770 -12.442 -10.126 1.00 79.31 188 GLU A CA 1
ATOM 1470 C C . GLU A 1 188 ? 17.625 -12.261 -11.127 1.00 79.31 188 GLU A C 1
ATOM 1472 O O . GLU A 1 188 ? 17.862 -12.234 -12.337 1.00 79.31 188 GLU A O 1
ATOM 1477 N N . ILE A 1 189 ? 16.398 -12.034 -10.642 1.00 79.94 189 ILE A N 1
ATOM 1478 C CA . ILE A 1 189 ? 15.226 -11.773 -11.491 1.00 79.94 189 ILE A CA 1
ATOM 1479 C C . ILE A 1 189 ? 15.430 -10.501 -12.326 1.00 79.94 189 ILE A C 1
ATOM 1481 O O . ILE A 1 189 ? 15.150 -10.487 -13.528 1.00 79.94 189 ILE A O 1
ATOM 1485 N N . SER A 1 190 ? 15.946 -9.435 -11.709 1.00 82.19 190 SER A N 1
ATOM 1486 C CA . SER A 1 190 ? 16.294 -8.193 -12.406 1.00 82.19 190 SER A CA 1
ATOM 1487 C C . SER A 1 190 ? 17.370 -8.425 -13.474 1.00 82.19 190 SER A C 1
ATOM 1489 O O . SER A 1 190 ? 17.211 -8.000 -14.619 1.00 82.19 190 SER A O 1
ATOM 1491 N N . ASN A 1 191 ? 18.448 -9.131 -13.136 1.00 84.31 191 ASN A N 1
ATOM 1492 C CA . ASN A 1 191 ? 19.571 -9.392 -14.035 1.00 84.31 191 ASN A CA 1
ATOM 1493 C C . ASN A 1 191 ? 19.145 -10.255 -15.223 1.00 84.31 191 ASN A C 1
ATOM 1495 O O . ASN A 1 191 ? 19.471 -9.933 -16.366 1.00 84.31 191 ASN A O 1
ATOM 1499 N N . TYR A 1 192 ? 18.349 -11.295 -14.976 1.00 85.44 192 TYR A N 1
ATOM 1500 C CA . TYR A 1 192 ? 17.774 -12.131 -16.022 1.00 85.44 192 TYR A CA 1
ATOM 1501 C C . TYR A 1 192 ? 16.870 -11.321 -16.963 1.00 85.44 192 TYR A C 1
ATOM 1503 O O . TYR A 1 192 ? 16.993 -11.420 -18.188 1.00 85.44 192 TYR A O 1
ATOM 1511 N N . ASN A 1 193 ? 15.997 -10.468 -16.409 1.00 86.31 193 ASN A N 1
ATOM 1512 C CA . ASN A 1 193 ? 15.130 -9.601 -17.206 1.00 86.31 193 ASN A CA 1
ATOM 1513 C C . ASN A 1 193 ? 15.949 -8.651 -18.095 1.00 86.31 193 ASN A C 1
ATOM 1515 O O . ASN A 1 193 ? 15.687 -8.552 -19.294 1.00 86.31 193 ASN A O 1
ATOM 1519 N N . GLN A 1 194 ? 16.970 -8.001 -17.535 1.00 86.88 194 GLN A N 1
ATOM 1520 C CA . GLN A 1 194 ? 17.824 -7.075 -18.279 1.00 86.88 194 GLN A CA 1
ATOM 1521 C C . GLN A 1 194 ? 18.661 -7.782 -19.355 1.00 86.88 194 GLN A C 1
ATOM 1523 O O . GLN A 1 194 ? 18.719 -7.306 -20.490 1.00 86.88 194 GLN A O 1
ATOM 1528 N N . ALA A 1 195 ? 19.235 -8.949 -19.052 1.00 88.81 195 ALA A N 1
ATOM 1529 C CA . ALA A 1 195 ? 19.997 -9.744 -20.015 1.00 88.81 195 ALA A CA 1
ATOM 1530 C C . ALA A 1 195 ? 19.129 -10.209 -21.197 1.00 88.81 195 ALA A C 1
ATOM 1532 O O . ALA A 1 195 ? 19.542 -10.104 -22.354 1.00 88.81 195 ALA A O 1
ATOM 1533 N N . SER A 1 196 ? 17.904 -10.667 -20.924 1.00 90.50 196 SER A N 1
ATOM 1534 C CA . SER A 1 196 ? 16.950 -11.085 -21.958 1.00 90.50 196 SER A CA 1
ATOM 1535 C C . SER A 1 196 ? 16.564 -9.928 -22.888 1.00 90.50 196 SER A C 1
ATOM 1537 O O . SER A 1 196 ? 16.568 -10.080 -24.111 1.00 90.50 196 SER A O 1
ATOM 1539 N N . ARG A 1 197 ? 16.317 -8.732 -22.336 1.00 88.88 197 ARG A N 1
ATOM 1540 C CA . ARG A 1 197 ? 16.010 -7.535 -23.138 1.00 88.88 197 ARG A CA 1
ATOM 1541 C C . ARG A 1 197 ? 17.177 -7.130 -24.034 1.00 88.88 197 ARG A C 1
ATOM 1543 O O . ARG A 1 197 ? 16.970 -6.928 -25.227 1.00 88.88 197 ARG A O 1
ATOM 1550 N N . LEU A 1 198 ? 18.396 -7.097 -23.492 1.00 91.69 198 LEU A N 1
ATOM 1551 C CA . LEU A 1 198 ? 19.604 -6.817 -24.274 1.00 91.69 198 LEU A CA 1
ATOM 1552 C C . LEU A 1 198 ? 19.784 -7.824 -25.413 1.00 91.69 198 LEU A C 1
ATOM 1554 O O . LEU A 1 198 ? 20.068 -7.431 -26.545 1.00 91.69 198 LEU A O 1
ATOM 1558 N N . LYS A 1 199 ? 19.579 -9.117 -25.142 1.00 92.38 199 LYS A N 1
ATOM 1559 C CA . LYS A 1 199 ? 19.649 -10.169 -26.162 1.00 92.38 199 LYS A CA 1
ATOM 1560 C C . LYS A 1 199 ? 18.631 -9.937 -27.282 1.00 92.38 199 LYS A C 1
ATOM 1562 O O . LYS A 1 199 ? 19.006 -9.954 -28.454 1.00 92.38 199 LYS A O 1
ATOM 1567 N N . ASN A 1 200 ? 17.378 -9.656 -26.931 1.00 91.75 200 ASN A N 1
ATOM 1568 C CA . ASN A 1 200 ? 16.312 -9.399 -27.900 1.00 91.75 200 ASN A CA 1
ATOM 1569 C C . ASN A 1 200 ? 16.594 -8.149 -28.749 1.00 91.75 200 ASN A C 1
ATOM 1571 O O . ASN A 1 200 ? 16.399 -8.172 -29.967 1.00 91.75 200 ASN A O 1
ATOM 1575 N N . ASP A 1 201 ? 17.108 -7.080 -28.140 1.00 92.00 201 ASP A N 1
ATOM 1576 C CA . ASP A 1 201 ? 17.483 -5.855 -28.851 1.00 92.00 201 ASP A CA 1
ATOM 1577 C C . ASP A 1 201 ? 18.654 -6.088 -29.815 1.00 92.00 201 ASP A C 1
ATOM 1579 O O . ASP A 1 201 ? 18.624 -5.617 -30.958 1.00 92.00 201 ASP A O 1
ATOM 1583 N N . MET A 1 202 ? 19.663 -6.860 -29.400 1.00 92.50 202 MET A N 1
ATOM 1584 C CA . MET A 1 202 ? 20.778 -7.256 -30.266 1.00 92.50 202 MET A CA 1
ATOM 1585 C C . MET A 1 202 ? 20.306 -8.106 -31.450 1.00 92.50 202 MET A C 1
ATOM 1587 O O . MET A 1 202 ? 20.707 -7.853 -32.588 1.00 92.50 202 MET A O 1
ATOM 1591 N N . GLU A 1 203 ? 19.423 -9.080 -31.225 1.00 94.38 203 GLU A N 1
ATOM 1592 C CA . GLU A 1 203 ? 18.848 -9.902 -32.296 1.00 94.38 203 GLU A CA 1
ATOM 1593 C C . GLU A 1 203 ? 18.011 -9.071 -33.273 1.00 94.38 203 GLU A C 1
ATOM 1595 O O . GLU A 1 203 ? 18.128 -9.240 -34.492 1.00 94.38 203 GLU A O 1
ATOM 1600 N N . ARG A 1 204 ? 17.210 -8.130 -32.761 1.00 93.69 204 ARG A N 1
ATOM 1601 C CA . ARG A 1 204 ? 16.417 -7.208 -33.580 1.00 93.69 204 ARG A CA 1
ATOM 1602 C C . ARG A 1 204 ? 17.311 -6.334 -34.458 1.00 93.69 204 ARG A C 1
ATOM 1604 O O . ARG A 1 204 ? 17.072 -6.242 -35.661 1.00 93.69 204 ARG A O 1
ATOM 1611 N N . ARG A 1 205 ? 18.375 -5.755 -33.889 1.00 93.31 205 ARG A N 1
ATOM 1612 C CA . ARG A 1 205 ? 19.373 -4.965 -34.633 1.00 93.31 205 ARG A CA 1
ATOM 1613 C C . ARG A 1 205 ? 20.117 -5.804 -35.668 1.00 93.31 205 ARG A C 1
ATOM 1615 O O . ARG A 1 205 ? 20.322 -5.342 -36.785 1.00 93.31 205 ARG A O 1
ATOM 1622 N N . ARG A 1 206 ? 20.472 -7.050 -35.342 1.00 93.75 206 ARG A N 1
ATOM 1623 C CA . ARG A 1 206 ? 21.125 -7.973 -36.283 1.00 93.75 206 ARG A CA 1
ATOM 1624 C C . ARG A 1 206 ? 20.230 -8.301 -37.479 1.00 93.75 206 ARG A C 1
ATOM 1626 O O . ARG A 1 206 ? 20.724 -8.332 -38.603 1.00 93.75 206 ARG A O 1
ATOM 1633 N N . LYS A 1 207 ? 18.933 -8.549 -37.253 1.00 93.31 207 LYS A N 1
ATOM 1634 C CA . LYS A 1 207 ? 17.949 -8.774 -38.329 1.00 93.31 207 LYS A CA 1
ATOM 1635 C C . LYS A 1 207 ? 17.799 -7.534 -39.212 1.00 93.31 207 LYS A C 1
ATOM 1637 O O . LYS A 1 207 ? 17.839 -7.665 -40.428 1.00 93.31 207 LYS A O 1
ATOM 1642 N N . LEU A 1 208 ? 17.714 -6.354 -38.598 1.00 92.50 208 LEU A N 1
ATOM 1643 C CA . LEU A 1 208 ? 17.630 -5.078 -39.306 1.00 92.50 208 LEU A CA 1
ATOM 1644 C C . LEU A 1 208 ? 18.880 -4.804 -40.162 1.00 92.50 208 LEU A C 1
ATOM 1646 O O . LEU A 1 208 ? 18.767 -4.411 -41.313 1.00 92.50 208 LEU A O 1
ATOM 1650 N N . TYR A 1 209 ? 20.082 -5.062 -39.642 1.00 92.06 209 TYR A N 1
ATOM 1651 C CA . TYR A 1 209 ? 21.315 -4.906 -40.422 1.00 92.06 209 TYR A CA 1
ATOM 1652 C C . TYR A 1 209 ? 21.347 -5.833 -41.647 1.00 92.06 209 TYR A C 1
ATOM 1654 O O . TYR A 1 209 ? 21.764 -5.424 -42.725 1.00 92.06 209 TYR A O 1
ATOM 1662 N N . LYS A 1 210 ? 20.864 -7.074 -41.501 1.00 91.06 210 LYS A N 1
ATOM 1663 C CA . LYS A 1 210 ? 20.769 -8.025 -42.615 1.00 91.06 210 LYS A CA 1
ATOM 1664 C C . LYS A 1 210 ? 19.744 -7.630 -43.680 1.00 91.06 210 LYS A C 1
ATOM 1666 O O . LYS A 1 210 ? 19.913 -8.070 -44.801 1.00 91.06 210 LYS A O 1
ATOM 1671 N N . SER A 1 211 ? 18.706 -6.850 -43.365 1.00 90.06 211 SER A N 1
ATOM 1672 C CA . SER A 1 211 ? 17.716 -6.424 -44.370 1.00 90.06 211 SER A CA 1
ATOM 1673 C C . SER A 1 211 ? 18.192 -5.272 -45.257 1.00 90.06 211 SER A C 1
ATOM 1675 O O . SER A 1 211 ? 17.554 -4.986 -46.261 1.00 90.06 211 SER A O 1
ATOM 1677 N N . PHE A 1 212 ? 19.276 -4.590 -44.877 1.00 87.56 212 PHE A N 1
ATOM 1678 C CA . PHE A 1 212 ? 19.901 -3.532 -45.679 1.00 87.56 212 PHE A CA 1
ATOM 1679 C C . PHE A 1 212 ? 21.022 -4.045 -46.597 1.00 87.56 212 PHE A C 1
ATOM 1681 O O . PHE A 1 212 ? 21.641 -3.242 -47.292 1.00 87.56 212 PHE A O 1
ATOM 1688 N N . LYS A 1 213 ? 21.317 -5.347 -46.567 1.00 72.25 213 LYS A N 1
ATOM 1689 C CA . LYS A 1 213 ? 22.373 -5.994 -47.348 1.00 72.25 213 LYS A CA 1
ATOM 1690 C C . LYS A 1 213 ? 21.761 -7.011 -48.298 1.00 72.25 213 LYS A C 1
ATOM 1692 O O . LYS A 1 213 ? 22.287 -7.115 -49.423 1.00 72.25 213 LYS A O 1
#

Organism: NCBI:txid408170

Radius of gyration: 20.98 Å; chains: 1; bounding box: 50×37×80 Å

pLDDT: mean 80.97, std 13.46, range [42.31, 97.06]

Sequence (213 aa):
SGKDYEPVMRAQIAIFGLFLVPATLLSITNTEGESSKFIEVVISFVLLPLTALATIIIYIYMLKILALRQIPQNSIYRIIAGLFVVAFPVWVMTYEYKQKNKFVEVFSKIMPIAFIPLIGLQVYSIGARIGENGITPVRYMGVMFIIFEIIAIVLSIVNKRKYLTNAVLVAAGLMAISTISPVVNMEEISNYNQASRLKNDMERRRKLYKSFK

InterPro domains:
  IPR025291 Protein of unknown function DUF4153 [PF13687] (17-199)

Secondary structure (DSSP, 8-state):
--SSSHHHHHHHHHHHHHHHHHHHHHHHTTS-SHHHHHHHHHIIIIIHHHHHHHHHHHHHHHHHHHHH----TTHHHHHHHHHHHHHHHHHHHHHHTTTT-HHHHHHHHHHHHHHHHHHHHHHHHHHHHHHHH---HHHHHHHHHHHHHHHHHHHHHTT-GGGHHHHHHHHHHHHHHHHH-STT-HHHHHHHHHHHHHHHHHHHHHHHHHHT-